Protein AF-X1RQM4-F1 (afdb_monomer_lite)

Foldseek 3Di:
DLLVVVLLPLCSSCVVVVHDSVVSVVVLVVLVVVLVVVVDPVSVVVVVVSVNSNCSCVCVVVVVVQDQPPCLCVLLVLLVVVLQDLVSSCVVVVHDSVVSVVSLVRLLVSLVVNVDPVSVVSVVSSVSSNCGVPVPDPPLDQPPCLVLLLVLLLVVLQPLCSSCVVVVHDSVVSVVSLVSLLVSLVVVVDPVSVVSNVSSVNSNVSPDPPDPPPPPDLDPPQADADPLQQGPCLVLLLVLLQVVLQPLCSSCVVNVHDSVVSVVNLVRLVVSCVPRVDPVSVVSVVSSVNSNPRPPVPDDDDDD

Structure (mmCIF, N/CA/C/O backbone):
data_AF-X1RQM4-F1
#
_entry.id   AF-X1RQM4-F1
#
loop_
_atom_site.group_PDB
_atom_site.id
_atom_site.type_symbol
_atom_site.label_atom_id
_atom_site.label_alt_id
_atom_site.label_comp_id
_atom_site.label_asym_id
_atom_site.label_entity_id
_atom_site.label_seq_id
_atom_site.pdbx_PDB_ins_code
_atom_site.Cartn_x
_atom_site.Cartn_y
_atom_site.Cartn_z
_atom_site.occupancy
_atom_site.B_iso_or_equiv
_atom_site.auth_seq_id
_atom_site.auth_comp_id
_atom_site.auth_asym_id
_atom_site.auth_atom_id
_atom_site.pdbx_PDB_model_num
ATOM 1 N N . GLU A 1 1 ? -29.774 2.071 42.144 1.00 85.69 1 GLU A N 1
ATOM 2 C CA . GLU A 1 1 ? -29.284 1.272 43.283 1.00 85.69 1 GLU A CA 1
ATOM 3 C C . GLU A 1 1 ? -29.098 -0.200 42.959 1.00 85.69 1 GLU A C 1
ATOM 5 O O . GLU A 1 1 ? -27.969 -0.554 42.675 1.00 85.69 1 GLU A O 1
ATOM 10 N N . ALA A 1 2 ? -30.124 -1.061 42.900 1.00 85.94 2 ALA A N 1
ATOM 11 C CA . ALA A 1 2 ? -29.899 -2.489 42.588 1.00 85.94 2 ALA A CA 1
ATOM 12 C C . ALA A 1 2 ? -29.180 -2.717 41.242 1.00 85.94 2 ALA A C 1
ATOM 14 O O . ALA A 1 2 ? -28.230 -3.485 41.163 1.00 85.94 2 ALA A O 1
ATOM 15 N N . LEU A 1 3 ? -29.557 -1.965 40.199 1.00 85.81 3 LEU A N 1
ATOM 16 C CA . LEU A 1 3 ? -28.844 -1.952 38.913 1.00 85.81 3 LEU A CA 1
ATOM 17 C C . LEU A 1 3 ? -27.420 -1.379 38.996 1.00 85.81 3 LEU A C 1
ATOM 19 O O . LEU A 1 3 ? -26.619 -1.672 38.124 1.00 85.81 3 LEU A O 1
ATOM 23 N N . GLU A 1 4 ? -27.111 -0.545 39.988 1.00 83.25 4 GLU A N 1
ATOM 24 C CA . GLU A 1 4 ? -25.758 -0.003 40.191 1.00 83.25 4 GLU A CA 1
ATOM 25 C C . GLU A 1 4 ? -24.888 -1.023 40.929 1.00 83.25 4 GLU A C 1
ATOM 27 O O . GLU A 1 4 ? -23.791 -1.309 40.467 1.00 83.25 4 GLU A O 1
ATOM 32 N N . LYS A 1 5 ? -25.420 -1.647 41.993 1.00 83.69 5 LYS A N 1
ATOM 33 C CA . LYS A 1 5 ? -24.776 -2.754 42.722 1.00 83.69 5 LYS A CA 1
ATOM 34 C C . LYS A 1 5 ? -24.510 -3.967 41.825 1.00 83.69 5 LYS A C 1
ATOM 36 O O . LYS A 1 5 ? -23.521 -4.657 42.007 1.00 83.69 5 LYS A O 1
ATOM 41 N N . ALA A 1 6 ? -25.380 -4.204 40.846 1.00 80.88 6 ALA A N 1
ATOM 42 C CA . ALA A 1 6 ? -25.237 -5.273 39.863 1.00 80.88 6 ALA A CA 1
ATOM 43 C C . ALA A 1 6 ? -24.482 -4.855 38.584 1.00 80.88 6 ALA A C 1
ATOM 45 O O . ALA A 1 6 ? -24.566 -5.566 37.583 1.00 80.88 6 ALA A O 1
ATOM 46 N N . GLU A 1 7 ? -23.841 -3.681 38.552 1.00 79.00 7 GLU A N 1
ATOM 47 C CA . GLU A 1 7 ? -23.087 -3.173 37.388 1.00 79.00 7 GLU A CA 1
ATOM 48 C C . GLU A 1 7 ? -23.881 -3.178 36.058 1.00 79.00 7 GLU A C 1
ATOM 50 O O . GLU A 1 7 ? -23.363 -3.382 34.957 1.00 79.00 7 GLU A O 1
ATOM 55 N N . GLY A 1 8 ? -25.195 -2.971 36.133 1.00 75.25 8 GLY A N 1
ATOM 56 C CA . GLY A 1 8 ? -26.101 -2.995 34.986 1.00 75.25 8 GLY A CA 1
ATOM 57 C C . GLY A 1 8 ? -26.527 -4.392 34.524 1.00 75.25 8 GLY A C 1
ATOM 58 O O . GLY A 1 8 ? -27.232 -4.504 33.513 1.00 75.25 8 GLY A O 1
ATOM 59 N N . ASN A 1 9 ? -26.153 -5.460 35.236 1.00 81.69 9 ASN A N 1
ATOM 60 C CA . ASN A 1 9 ? -26.691 -6.798 35.018 1.00 81.69 9 ASN A CA 1
ATOM 61 C C . ASN A 1 9 ? -28.121 -6.887 35.566 1.00 81.69 9 ASN A C 1
ATOM 63 O O . ASN A 1 9 ? -28.349 -6.905 36.770 1.00 81.69 9 ASN A O 1
ATOM 67 N N . GLN A 1 10 ? -29.100 -6.972 34.664 1.00 83.00 10 GLN A N 1
ATOM 68 C CA . GLN A 1 10 ? -30.508 -7.089 35.043 1.00 83.00 10 GLN A CA 1
ATOM 69 C C . GLN A 1 10 ? -30.834 -8.404 35.762 1.00 83.00 10 GLN A C 1
ATOM 71 O O . GLN A 1 10 ? -31.754 -8.406 36.566 1.00 83.00 10 GLN A O 1
ATOM 76 N N . ALA A 1 11 ? -30.110 -9.496 35.497 1.00 81.12 11 ALA A N 1
ATOM 77 C CA . ALA A 1 11 ? -30.338 -10.762 36.193 1.00 81.12 11 ALA A CA 1
ATOM 78 C C . ALA A 1 11 ? -29.878 -10.658 37.655 1.00 81.12 11 ALA A C 1
ATOM 80 O O . ALA A 1 11 ? -30.691 -10.816 38.556 1.00 81.12 11 ALA A O 1
ATOM 81 N N . ALA A 1 12 ? -28.637 -10.220 37.885 1.00 82.69 12 ALA A N 1
ATOM 82 C CA . ALA A 1 12 ? -28.120 -9.998 39.237 1.00 82.69 12 ALA A CA 1
ATOM 83 C C . ALA A 1 12 ? -28.880 -8.883 39.984 1.00 82.69 12 ALA A C 1
ATOM 85 O O . ALA A 1 12 ? -29.138 -8.986 41.175 1.00 82.69 12 ALA A O 1
ATOM 86 N N . ALA A 1 13 ? -29.322 -7.825 39.295 1.00 86.62 13 ALA A N 1
ATOM 87 C CA . ALA A 1 13 ? -30.175 -6.805 39.911 1.00 86.62 13 ALA A CA 1
ATOM 88 C C . ALA A 1 13 ? -31.552 -7.355 40.315 1.00 86.62 13 ALA A C 1
ATOM 90 O O . ALA A 1 13 ? -32.138 -6.869 41.282 1.00 86.62 13 ALA A O 1
ATOM 91 N N . ALA A 1 14 ? -32.082 -8.325 39.566 1.00 86.38 14 ALA A N 1
ATOM 92 C CA . ALA A 1 14 ? -33.338 -8.992 39.885 1.00 86.38 14 ALA A CA 1
ATOM 93 C C . ALA A 1 14 ? -33.166 -9.936 41.085 1.00 86.38 14 ALA A C 1
ATOM 95 O O . ALA A 1 14 ? -34.019 -9.928 41.967 1.00 86.38 14 ALA A O 1
ATOM 96 N N . GLU A 1 15 ? -32.030 -10.633 41.179 1.00 87.44 15 GLU A N 1
ATOM 97 C CA . GLU A 1 15 ? -31.643 -11.441 42.345 1.00 87.44 15 GLU A CA 1
ATOM 98 C C . GLU A 1 15 ? -31.487 -10.586 43.610 1.00 87.44 15 GLU A C 1
ATOM 100 O O . GLU A 1 15 ? -32.091 -10.900 44.633 1.00 87.44 15 GLU A O 1
ATOM 105 N N . ILE A 1 16 ? -30.784 -9.446 43.530 1.00 90.12 16 ILE A N 1
ATOM 106 C CA . ILE A 1 16 ? -30.654 -8.487 44.648 1.00 90.12 16 ILE A CA 1
ATOM 107 C C . ILE A 1 16 ? -32.029 -8.009 45.131 1.00 90.12 16 ILE A C 1
ATOM 109 O O . ILE A 1 16 ? -32.243 -7.815 46.325 1.00 90.12 16 ILE A O 1
ATOM 113 N N . LEU A 1 17 ? -32.962 -7.797 44.202 1.00 90.62 17 LEU A N 1
ATOM 114 C CA . LEU A 1 17 ? -34.317 -7.343 44.511 1.00 90.62 17 LEU A CA 1
ATOM 115 C C . LEU A 1 17 ? -35.290 -8.486 44.822 1.00 90.62 17 LEU A C 1
ATOM 117 O O . LEU A 1 17 ? -36.448 -8.192 45.111 1.00 90.62 17 LEU A O 1
ATOM 121 N N . LYS A 1 18 ? -34.851 -9.751 44.755 1.00 92.94 18 LYS A N 1
ATOM 122 C CA . LYS A 1 18 ? -35.688 -10.951 44.910 1.00 92.94 18 LYS A CA 1
ATOM 123 C C . LYS A 1 18 ? -36.954 -10.916 44.038 1.00 92.94 18 LYS A C 1
ATOM 125 O O . LYS A 1 18 ? -38.045 -11.259 44.481 1.00 92.94 18 LYS A O 1
ATOM 130 N N . ILE A 1 19 ? -36.818 -10.469 42.790 1.00 92.50 19 ILE A N 1
ATOM 131 C CA . ILE A 1 19 ? -37.903 -10.440 41.796 1.00 92.50 19 ILE A CA 1
ATOM 132 C C . ILE A 1 19 ? -37.486 -11.169 40.522 1.00 92.50 19 ILE A C 1
ATOM 134 O O . ILE A 1 19 ? -36.302 -11.369 40.265 1.00 92.50 19 ILE A O 1
ATOM 138 N N . SER A 1 20 ? -38.449 -11.510 39.664 1.00 91.44 20 SER A N 1
ATOM 139 C CA . SER A 1 20 ? -38.119 -12.058 38.349 1.00 91.44 20 SER A CA 1
ATOM 140 C C . SER A 1 20 ? -37.466 -10.997 37.440 1.00 91.44 20 SER A C 1
ATOM 142 O O . SER A 1 20 ? -37.806 -9.806 37.512 1.00 91.44 20 SER A O 1
ATOM 144 N N . PRO A 1 21 ? -36.576 -11.392 36.507 1.00 82.06 21 PRO A N 1
ATOM 145 C CA . PRO A 1 21 ? -36.014 -10.478 35.508 1.00 82.06 21 PRO A CA 1
ATOM 146 C C . PRO A 1 21 ? -37.086 -9.759 34.673 1.00 82.06 21 PRO A C 1
ATOM 148 O O . PRO A 1 21 ? -36.908 -8.606 34.269 1.00 82.06 21 PRO A O 1
ATOM 151 N N . THR A 1 22 ? -38.224 -10.415 34.441 1.00 85.88 22 THR A N 1
ATOM 152 C CA . THR A 1 22 ? -39.381 -9.845 33.737 1.00 85.88 22 THR A CA 1
ATOM 153 C C . THR A 1 22 ? -40.051 -8.746 34.565 1.00 85.88 22 THR A C 1
ATOM 155 O O . THR A 1 22 ? -40.304 -7.658 34.042 1.00 85.88 22 THR A O 1
ATOM 158 N N . ALA A 1 23 ? -40.247 -8.967 35.869 1.00 88.56 23 ALA A N 1
ATOM 159 C CA . ALA A 1 23 ? -40.771 -7.952 36.784 1.00 88.56 23 ALA A CA 1
ATOM 160 C C . ALA A 1 23 ? -39.832 -6.737 36.888 1.00 88.56 23 ALA A C 1
ATOM 162 O O . ALA A 1 23 ? -40.291 -5.591 36.877 1.00 88.56 23 ALA A O 1
ATOM 163 N N . LEU A 1 24 ? -38.511 -6.959 36.894 1.00 89.88 24 LEU A N 1
ATOM 164 C CA . LEU A 1 24 ? -37.525 -5.876 36.866 1.00 89.88 24 LEU A CA 1
ATOM 165 C C . LEU A 1 24 ? -37.647 -5.023 35.592 1.00 89.88 24 LEU A C 1
ATOM 167 O O . LEU A 1 24 ? -37.642 -3.792 35.670 1.00 89.88 24 LEU A O 1
ATOM 171 N N . ARG A 1 25 ? -37.795 -5.649 34.415 1.00 87.81 25 ARG A N 1
ATOM 172 C CA . ARG A 1 25 ? -38.018 -4.927 33.146 1.00 87.81 25 ARG A CA 1
ATOM 173 C C . ARG A 1 25 ? -39.301 -4.099 33.181 1.00 87.81 25 ARG A C 1
ATOM 175 O O . ARG A 1 25 ? -39.283 -2.949 32.736 1.00 87.81 25 ARG A O 1
ATOM 182 N N . GLY A 1 26 ? -40.376 -4.654 33.744 1.00 91.19 26 GLY A N 1
ATOM 183 C CA . GLY A 1 26 ? -41.628 -3.937 33.984 1.00 91.19 26 GLY A CA 1
ATOM 184 C C . GLY A 1 26 ? -41.407 -2.686 34.836 1.00 91.19 26 GLY A C 1
ATOM 185 O O . GLY A 1 26 ? -41.728 -1.582 34.401 1.00 91.19 26 GLY A O 1
ATOM 186 N N . ARG A 1 27 ? -40.739 -2.829 35.988 1.00 90.62 27 ARG A N 1
ATOM 187 C CA . ARG A 1 27 ? -40.407 -1.708 36.885 1.00 90.62 27 ARG A CA 1
ATOM 188 C C . ARG A 1 27 ? -39.571 -0.625 36.198 1.00 90.62 27 ARG A C 1
ATOM 190 O O . ARG A 1 27 ? -39.882 0.554 36.332 1.00 90.62 27 ARG A O 1
ATOM 197 N N . ILE A 1 28 ? -38.566 -0.997 35.404 1.00 89.88 28 ILE A N 1
ATOM 198 C CA . ILE A 1 28 ? -37.757 -0.040 34.624 1.00 89.88 28 ILE A CA 1
ATOM 199 C C . ILE A 1 28 ? -38.633 0.757 33.645 1.00 89.88 28 ILE A C 1
ATOM 201 O O . ILE A 1 28 ? -38.475 1.975 33.521 1.00 89.88 28 ILE A O 1
ATOM 205 N N . LYS A 1 29 ? -39.557 0.086 32.945 1.00 90.56 29 LYS A N 1
ATOM 206 C CA . LYS A 1 29 ? -40.486 0.734 32.007 1.00 90.56 29 LYS A CA 1
ATOM 207 C C . LYS A 1 29 ? -41.412 1.708 32.739 1.00 90.56 29 LYS A C 1
ATOM 209 O O . LYS A 1 29 ? -41.591 2.832 32.273 1.00 90.56 29 LYS A O 1
ATOM 214 N N . THR A 1 30 ? -41.928 1.309 33.898 1.00 91.25 30 THR A N 1
ATOM 215 C CA . THR A 1 30 ? -42.780 2.143 34.752 1.00 91.25 30 THR A CA 1
ATOM 216 C C . THR A 1 30 ? -42.036 3.383 35.240 1.00 91.25 30 THR A C 1
ATOM 218 O O . THR A 1 30 ? -42.521 4.491 35.034 1.00 91.25 30 THR A O 1
ATOM 221 N N . ILE A 1 31 ? -40.817 3.231 35.766 1.00 87.88 31 ILE A N 1
ATOM 222 C CA . ILE A 1 31 ? -39.976 4.357 36.207 1.00 87.88 31 ILE A CA 1
ATOM 223 C C . ILE A 1 31 ? -39.739 5.344 35.060 1.00 87.88 31 ILE A C 1
ATOM 225 O O . ILE A 1 31 ? -39.885 6.549 35.249 1.00 87.88 31 ILE A O 1
ATOM 229 N N . ARG A 1 32 ? -39.432 4.854 33.851 1.00 88.06 32 ARG A N 1
ATOM 230 C CA . ARG A 1 32 ? -39.267 5.722 32.673 1.00 88.06 32 ARG A CA 1
ATOM 231 C C . ARG A 1 32 ? -40.548 6.468 32.317 1.00 88.06 32 ARG A C 1
ATOM 233 O O . ARG A 1 32 ? -40.495 7.667 32.061 1.00 88.06 32 ARG A O 1
ATOM 240 N N . LYS A 1 33 ? -41.689 5.773 32.315 1.00 89.12 33 LYS A N 1
ATOM 241 C CA . LYS A 1 33 ? -42.995 6.367 32.004 1.00 89.12 33 LYS A CA 1
ATOM 242 C C . LYS A 1 33 ? -43.356 7.465 33.011 1.00 89.12 33 LYS A C 1
ATOM 244 O O . LYS A 1 33 ? -43.744 8.550 32.594 1.00 89.12 33 LYS A O 1
ATOM 249 N N . PHE A 1 34 ? -43.172 7.215 34.308 1.00 87.50 34 PHE A N 1
ATOM 250 C CA . PHE A 1 34 ? -43.434 8.204 35.359 1.00 87.50 34 PHE A CA 1
ATOM 251 C C . PHE A 1 34 ? -42.472 9.389 35.302 1.00 87.50 34 PHE A C 1
ATOM 253 O O . PHE A 1 34 ? -42.910 10.535 35.370 1.00 87.50 34 PHE A O 1
ATOM 260 N N . ALA A 1 35 ? -41.175 9.141 35.122 1.00 82.81 35 ALA A N 1
ATOM 261 C CA . ALA A 1 35 ? -40.194 10.217 35.090 1.00 82.81 35 ALA A CA 1
ATOM 262 C C . ALA A 1 35 ? -40.367 11.146 33.874 1.00 82.81 35 ALA A C 1
ATOM 264 O O . ALA A 1 35 ? -40.225 12.361 34.024 1.00 82.81 35 ALA A O 1
ATOM 265 N N . ASN A 1 36 ? -40.743 10.588 32.716 1.00 82.94 36 ASN A N 1
ATOM 266 C CA . ASN A 1 36 ? -41.100 11.357 31.521 1.00 82.94 36 ASN A CA 1
ATOM 267 C C . ASN A 1 36 ? -42.415 12.133 31.697 1.00 82.94 36 ASN A C 1
ATOM 269 O O . ASN A 1 36 ? -42.528 13.238 31.185 1.00 82.94 36 ASN A O 1
ATOM 273 N N . LYS A 1 37 ? -43.401 11.578 32.419 1.00 86.06 37 LYS A N 1
ATOM 274 C CA . LYS A 1 37 ? -44.694 12.241 32.663 1.00 86.06 37 LYS A CA 1
ATOM 275 C C . LYS A 1 37 ? -44.570 13.442 33.610 1.00 86.06 37 LYS A C 1
ATOM 277 O O . LYS A 1 37 ? -45.270 14.425 33.426 1.00 86.06 37 LYS A O 1
ATOM 282 N N . ILE A 1 38 ? -43.701 13.354 34.619 1.00 86.25 38 ILE A N 1
ATOM 283 C CA . ILE A 1 38 ? -43.508 14.414 35.624 1.00 86.25 38 ILE A CA 1
ATOM 284 C C . ILE A 1 38 ? -42.589 15.536 35.103 1.00 86.25 38 ILE A C 1
ATOM 286 O O . ILE A 1 38 ? -42.791 16.692 35.451 1.00 86.25 38 ILE A O 1
ATOM 290 N N . SER A 1 39 ? -41.577 15.208 34.286 1.00 77.12 39 SER A N 1
ATOM 291 C CA . SER A 1 39 ? -40.669 16.167 33.623 1.00 77.12 39 SER A CA 1
ATOM 292 C C . SER A 1 39 ? -40.067 17.269 34.528 1.00 77.12 39 SER A C 1
ATOM 294 O O . SER A 1 39 ? -39.881 18.413 34.112 1.00 77.12 39 SER A O 1
ATOM 296 N N . THR A 1 40 ? -39.709 16.939 35.772 1.00 87.69 40 THR A N 1
ATOM 297 C CA . THR A 1 40 ? -39.004 17.848 36.692 1.00 87.69 40 THR A CA 1
ATOM 298 C C . THR A 1 40 ? -37.487 17.639 36.635 1.00 87.69 40 THR A C 1
ATOM 300 O O . THR A 1 40 ? -36.994 16.596 36.199 1.00 87.69 40 THR A O 1
ATOM 303 N N . LYS A 1 41 ? -36.699 18.593 37.159 1.00 75.88 41 LYS A N 1
ATOM 304 C CA . LYS A 1 41 ? -35.234 18.426 37.309 1.00 75.88 41 LYS A CA 1
ATOM 305 C C . LYS A 1 41 ? -34.868 17.135 38.059 1.00 75.88 41 LYS A C 1
ATOM 307 O O . LYS A 1 41 ? -33.943 16.430 37.657 1.00 75.88 41 LYS A O 1
ATOM 312 N N . LYS A 1 42 ? -35.626 16.789 39.108 1.00 81.62 42 LYS A N 1
ATOM 313 C CA . LYS A 1 42 ? -35.431 15.554 39.885 1.00 81.62 42 LYS A CA 1
ATOM 314 C C . LYS A 1 42 ? -35.751 14.302 39.057 1.00 81.62 42 LYS A C 1
ATOM 316 O O . LYS A 1 42 ? -34.967 13.356 39.079 1.00 81.62 42 LYS A O 1
ATOM 321 N N . SER A 1 43 ? -36.840 14.291 38.280 1.00 80.25 43 SER A N 1
ATOM 322 C CA . SER A 1 43 ? -37.183 13.128 37.444 1.00 80.25 43 SER A CA 1
ATOM 323 C C . SER A 1 43 ? -36.187 12.916 36.295 1.00 80.25 43 SER A C 1
ATOM 325 O O . SER A 1 43 ? -35.814 11.778 36.001 1.00 80.25 43 SER A O 1
ATOM 327 N N . ASN A 1 44 ? -35.655 13.998 35.723 1.00 74.81 44 ASN A N 1
ATOM 328 C CA . ASN A 1 44 ? -34.579 13.935 34.732 1.00 74.81 44 ASN A CA 1
ATOM 329 C C . ASN A 1 44 ? -33.278 13.362 35.318 1.00 74.81 44 ASN A C 1
ATOM 331 O O . ASN A 1 44 ? -32.636 12.524 34.680 1.00 74.81 44 ASN A O 1
ATOM 335 N N . ALA A 1 45 ? -32.917 13.722 36.554 1.00 79.81 45 ALA A N 1
ATOM 336 C CA . ALA A 1 45 ? -31.765 13.136 37.242 1.00 79.81 45 ALA A CA 1
ATOM 337 C C . ALA A 1 45 ? -31.921 11.615 37.441 1.00 79.81 45 ALA A C 1
ATOM 339 O O . ALA A 1 45 ? -30.977 10.853 37.206 1.00 79.81 45 ALA A O 1
ATOM 340 N N . VAL A 1 46 ? -33.130 11.153 37.785 1.00 83.94 46 VAL A N 1
ATOM 341 C CA . VAL A 1 46 ? -33.448 9.719 37.904 1.00 83.94 46 VAL A CA 1
ATOM 342 C C . VAL A 1 46 ? -33.289 8.999 36.562 1.00 83.94 46 VAL A C 1
ATOM 344 O O . VAL A 1 46 ? -32.685 7.927 36.516 1.00 83.94 46 VAL A O 1
ATOM 347 N N . LEU A 1 47 ? -33.754 9.585 35.453 1.00 82.62 47 LEU A N 1
ATOM 348 C CA . LEU A 1 47 ? -33.586 9.011 34.110 1.00 82.62 47 LEU A CA 1
ATOM 349 C C . LEU A 1 47 ? -32.117 8.915 33.691 1.00 82.62 47 LEU A C 1
ATOM 351 O O . LEU A 1 47 ? -31.704 7.893 33.138 1.00 82.62 47 LEU A O 1
ATOM 355 N N . ILE A 1 48 ? -31.319 9.948 33.965 1.00 77.94 48 ILE A N 1
ATOM 356 C CA . ILE A 1 48 ? -29.880 9.959 33.673 1.00 77.94 48 ILE A CA 1
ATOM 357 C C . ILE A 1 48 ? -29.176 8.853 34.465 1.00 77.94 48 ILE A C 1
ATOM 359 O O . ILE A 1 48 ? -28.443 8.050 33.880 1.00 77.94 48 ILE A O 1
ATOM 363 N N . ARG A 1 49 ? -29.451 8.755 35.772 1.00 82.44 49 ARG A N 1
ATOM 364 C CA . ARG A 1 49 ? -28.876 7.736 36.661 1.00 82.44 49 ARG A CA 1
ATOM 365 C C . ARG A 1 49 ? -29.289 6.320 36.246 1.00 82.44 49 ARG A C 1
ATOM 367 O O . ARG A 1 49 ? -28.435 5.445 36.113 1.00 82.44 49 ARG A O 1
ATOM 374 N N . LEU A 1 50 ? -30.565 6.113 35.914 1.00 83.69 50 LEU A N 1
ATOM 375 C CA . LEU A 1 50 ? -31.094 4.844 35.403 1.00 83.69 50 LEU A CA 1
ATOM 376 C C . LEU A 1 50 ? -30.438 4.443 34.073 1.00 83.69 50 LEU A C 1
ATOM 378 O O . LEU A 1 50 ? -30.035 3.295 33.895 1.00 83.69 50 LEU A O 1
ATOM 382 N N . ASN A 1 51 ? -30.298 5.380 33.134 1.00 82.38 51 ASN A N 1
ATOM 383 C CA . ASN A 1 51 ? -29.660 5.119 31.846 1.00 82.38 51 ASN A CA 1
ATOM 384 C C . ASN A 1 51 ? -28.157 4.853 31.986 1.00 82.38 51 ASN A C 1
ATOM 386 O O . ASN A 1 51 ? -27.623 4.041 31.232 1.00 82.38 51 ASN A O 1
ATOM 390 N N . LYS A 1 52 ? -27.477 5.491 32.946 1.00 80.38 52 LYS A N 1
ATOM 391 C CA . LYS A 1 52 ? -26.074 5.211 33.281 1.00 80.38 52 LYS A CA 1
ATOM 392 C C . LYS A 1 52 ? -25.918 3.802 33.863 1.00 80.38 52 LYS A C 1
ATOM 394 O O . LYS A 1 52 ? -25.104 3.040 33.352 1.00 80.38 52 LYS A O 1
ATOM 399 N N . ALA A 1 53 ? -26.763 3.420 34.821 1.00 80.69 53 ALA A N 1
ATOM 400 C CA . ALA A 1 53 ? -26.765 2.077 35.405 1.00 80.69 53 ALA A CA 1
ATOM 401 C C . ALA A 1 53 ? -27.058 0.990 34.352 1.00 80.69 53 ALA A C 1
ATOM 403 O O . ALA A 1 53 ? -26.350 -0.006 34.259 1.00 80.69 53 ALA A O 1
ATOM 404 N N . LEU A 1 54 ? -28.036 1.212 33.465 1.00 77.69 54 LEU A N 1
ATOM 405 C CA . LEU A 1 54 ? -28.355 0.284 32.369 1.00 77.69 54 LEU A CA 1
ATOM 406 C C . LEU A 1 54 ? -27.274 0.230 31.276 1.00 77.69 54 LEU A C 1
ATOM 408 O O . LEU A 1 54 ? -27.170 -0.764 30.553 1.00 77.69 54 LEU A O 1
ATOM 412 N N . LYS A 1 55 ? -26.459 1.284 31.135 1.00 67.81 55 LYS A N 1
ATOM 413 C CA . LYS A 1 55 ? -25.303 1.300 30.230 1.00 67.81 55 LYS A CA 1
ATOM 414 C C . LYS A 1 55 ? -24.138 0.453 30.743 1.00 67.81 55 LYS A C 1
ATOM 416 O O . LYS A 1 55 ? -23.307 0.120 29.905 1.00 67.81 55 LYS A O 1
ATOM 421 N N . GLY A 1 56 ? -24.105 0.035 32.014 1.00 58.00 56 GLY A N 1
ATOM 422 C CA . GLY A 1 56 ? -23.030 -0.790 32.591 1.00 58.00 56 GLY A CA 1
ATOM 423 C C . GLY A 1 56 ? -22.669 -2.018 31.744 1.00 58.00 56 GLY A C 1
ATOM 424 O O . GLY A 1 56 ? -21.499 -2.271 31.499 1.00 58.00 56 GLY A O 1
ATOM 425 N N . ARG A 1 57 ? -23.650 -2.685 31.111 1.00 52.44 57 ARG A N 1
ATOM 426 C CA . ARG A 1 57 ? -23.390 -3.808 30.182 1.00 52.44 57 ARG A CA 1
ATOM 427 C C . ARG A 1 57 ? -22.986 -3.386 28.761 1.00 52.44 57 ARG A C 1
ATOM 429 O O . ARG A 1 57 ? -22.267 -4.120 28.088 1.00 52.44 57 ARG A O 1
ATOM 436 N N . ARG A 1 58 ? -23.435 -2.221 28.273 1.00 49.78 58 ARG A N 1
ATOM 437 C CA . ARG A 1 58 ? -22.961 -1.650 26.992 1.00 49.78 58 ARG A CA 1
ATOM 438 C C . ARG A 1 58 ? -21.552 -1.082 27.120 1.00 49.78 58 ARG A C 1
ATOM 440 O O . ARG A 1 58 ? -20.872 -1.054 26.106 1.00 49.78 58 ARG A O 1
ATOM 447 N N . ALA A 1 59 ? -21.150 -0.660 28.316 1.00 44.00 59 ALA A N 1
ATOM 448 C CA . ALA A 1 59 ? -19.782 -0.332 28.679 1.00 44.00 59 ALA A CA 1
ATOM 449 C C . ALA A 1 59 ? -18.992 -1.625 28.875 1.00 44.00 59 ALA A C 1
ATOM 451 O O . ALA A 1 59 ? -18.179 -1.881 28.022 1.00 44.00 59 ALA A O 1
ATOM 452 N N . GLY A 1 60 ? -19.349 -2.539 29.781 1.00 39.28 60 GLY A N 1
ATOM 453 C CA . GLY A 1 60 ? -18.591 -3.768 30.077 1.00 39.28 60 GLY A CA 1
ATOM 454 C C . GLY A 1 60 ? -18.443 -4.782 28.928 1.00 39.28 60 GLY A C 1
ATOM 455 O O . GLY A 1 60 ? -17.380 -5.374 28.744 1.00 39.28 60 GLY A O 1
ATOM 456 N N . LYS A 1 61 ? -19.475 -4.982 28.089 1.00 41.31 61 LYS A N 1
ATOM 457 C CA . LYS A 1 61 ? -19.357 -5.834 26.887 1.00 41.31 61 LYS A CA 1
ATOM 458 C C . LYS A 1 61 ? -18.611 -5.109 25.767 1.00 41.31 61 LYS A C 1
ATOM 460 O O . LYS A 1 61 ? -17.931 -5.773 24.996 1.00 41.31 61 LYS A O 1
ATOM 465 N N . ARG A 1 62 ? -18.699 -3.769 25.695 1.00 42.41 62 ARG A N 1
ATOM 466 C CA . ARG A 1 62 ? -17.804 -2.986 24.835 1.00 42.41 62 ARG A CA 1
ATOM 467 C C . ARG A 1 62 ? -16.389 -2.993 25.387 1.00 42.41 62 ARG A C 1
ATOM 469 O O . ARG A 1 62 ? -15.540 -3.257 24.582 1.00 42.41 62 ARG A O 1
ATOM 476 N N . GLU A 1 63 ? -16.141 -2.816 26.679 1.00 41.59 63 GLU A N 1
ATOM 477 C CA . GLU A 1 63 ? -14.854 -2.775 27.390 1.00 41.59 63 GLU A CA 1
ATOM 478 C C . GLU A 1 63 ? -14.105 -4.090 27.230 1.00 41.59 63 GLU A C 1
ATOM 480 O O . GLU A 1 63 ? -12.952 -4.068 26.825 1.00 41.59 63 GLU A O 1
ATOM 485 N N . ARG A 1 64 ? -14.772 -5.246 27.366 1.00 42.19 64 ARG A N 1
ATOM 486 C CA . ARG A 1 64 ? -14.162 -6.544 27.012 1.00 42.19 64 ARG A CA 1
ATOM 487 C C . ARG A 1 64 ? -13.914 -6.711 25.500 1.00 42.19 64 ARG A C 1
ATOM 489 O O . ARG A 1 64 ? -13.000 -7.428 25.112 1.00 42.19 64 ARG A O 1
ATOM 496 N N . LEU A 1 65 ? -14.688 -6.033 24.643 1.00 48.78 65 LEU A N 1
ATOM 497 C CA . LEU A 1 65 ? -14.455 -5.887 23.187 1.00 48.78 65 LEU A CA 1
ATOM 498 C C . LEU A 1 65 ? -13.559 -4.679 22.829 1.00 48.78 65 LEU A C 1
ATOM 500 O O . LEU A 1 65 ? -13.352 -4.392 21.651 1.00 48.78 65 LEU A O 1
ATOM 504 N N . LEU A 1 66 ? -13.057 -3.958 23.827 1.00 55.88 66 LEU A N 1
ATOM 505 C CA . LEU A 1 66 ? -12.312 -2.701 23.757 1.00 55.88 66 LEU A CA 1
ATOM 506 C C . LEU A 1 66 ? -11.041 -2.853 24.608 1.00 55.88 66 LEU A C 1
ATOM 508 O O . LEU A 1 66 ? -10.515 -1.898 25.163 1.00 55.88 66 LEU A O 1
ATOM 512 N N . MET A 1 67 ? -10.524 -4.071 24.708 1.00 64.06 67 MET A N 1
ATOM 513 C CA . MET A 1 67 ? -9.144 -4.289 25.106 1.00 64.06 67 MET A CA 1
ATOM 514 C C . MET A 1 67 ? -8.345 -4.647 23.864 1.00 64.06 67 MET A C 1
ATOM 516 O O . MET A 1 67 ? -8.853 -5.275 22.928 1.00 64.06 67 MET A O 1
ATOM 520 N N . LEU A 1 68 ? -7.093 -4.202 23.834 1.00 73.12 68 LEU A N 1
ATOM 521 C CA . LEU A 1 68 ? -6.159 -4.657 22.819 1.00 73.12 68 LEU A CA 1
ATOM 522 C C . LEU A 1 68 ? -6.017 -6.188 22.925 1.00 73.12 68 LEU A C 1
ATOM 524 O O . LEU A 1 68 ? -6.101 -6.734 24.028 1.00 73.12 68 LEU A O 1
ATOM 528 N N . PRO A 1 69 ? -5.848 -6.908 21.803 1.00 79.88 69 PRO A N 1
ATOM 529 C CA . PRO A 1 69 ? -5.643 -8.353 21.842 1.00 79.88 69 PRO A CA 1
ATOM 530 C C . PRO A 1 69 ? -4.491 -8.745 22.780 1.00 79.88 69 PRO A C 1
ATOM 532 O O . PRO A 1 69 ? -3.478 -8.052 22.820 1.00 79.88 69 PRO A O 1
ATOM 535 N N . LYS A 1 70 ? -4.592 -9.882 23.481 1.00 80.44 70 LYS A N 1
ATOM 536 C CA . LYS A 1 70 ? -3.538 -10.349 24.409 1.00 80.44 70 LYS A CA 1
ATOM 537 C C . LYS A 1 70 ? -2.154 -10.467 23.751 1.00 80.44 70 LYS A C 1
ATOM 539 O O . LYS A 1 70 ? -1.147 -10.230 24.396 1.00 80.44 70 LYS A O 1
ATOM 544 N N . PHE A 1 71 ? -2.115 -10.753 22.449 1.00 83.62 71 PHE A N 1
ATOM 545 C CA . PHE A 1 71 ? -0.886 -10.867 21.660 1.00 83.62 71 PHE A CA 1
ATOM 546 C C . PHE A 1 71 ? -0.302 -9.519 21.193 1.00 83.62 71 PHE A C 1
ATOM 548 O O . PHE A 1 71 ? 0.620 -9.513 20.381 1.00 83.62 71 PHE A O 1
ATOM 555 N N . THR A 1 72 ? -0.852 -8.373 21.612 1.00 84.75 72 THR A N 1
ATOM 556 C CA . THR A 1 72 ? -0.459 -7.057 21.072 1.00 84.75 72 THR A CA 1
ATOM 557 C C . THR A 1 72 ? 0.996 -6.719 21.367 1.00 84.75 72 THR A C 1
ATOM 559 O O . THR A 1 72 ? 1.731 -6.411 20.433 1.00 84.75 72 THR A O 1
ATOM 562 N N . GLU A 1 73 ? 1.414 -6.816 22.629 1.00 85.94 73 GLU A N 1
ATOM 563 C CA . GLU A 1 73 ? 2.797 -6.532 23.026 1.00 85.94 73 GLU A CA 1
ATOM 564 C C . GLU A 1 73 ? 3.762 -7.555 22.432 1.00 85.94 73 GLU A C 1
ATOM 566 O O . GLU A 1 73 ? 4.721 -7.164 21.786 1.00 85.94 73 GLU A O 1
ATOM 571 N N . GLU A 1 74 ? 3.438 -8.847 22.514 1.00 88.19 74 GLU A N 1
ATOM 572 C CA . GLU A 1 74 ? 4.241 -9.928 21.927 1.00 88.19 74 GLU A CA 1
ATOM 573 C C . GLU A 1 74 ? 4.488 -9.710 20.420 1.00 88.19 74 GLU A C 1
ATOM 575 O O . GLU A 1 74 ? 5.608 -9.823 19.927 1.00 88.19 74 GLU A O 1
ATOM 580 N N . THR A 1 75 ? 3.446 -9.318 19.679 1.00 87.00 75 THR A N 1
ATOM 581 C CA . THR A 1 75 ? 3.542 -9.078 18.231 1.00 87.00 75 THR A CA 1
ATOM 582 C C . THR A 1 75 ? 4.334 -7.810 17.911 1.00 87.00 75 THR A C 1
ATOM 584 O O . THR A 1 75 ? 5.093 -7.791 16.944 1.00 87.00 75 THR A O 1
ATOM 587 N N . ILE A 1 76 ? 4.156 -6.735 18.686 1.00 86.75 76 ILE A N 1
ATOM 588 C CA . ILE A 1 76 ? 4.893 -5.480 18.484 1.00 86.75 76 ILE A CA 1
ATOM 589 C C . ILE A 1 76 ? 6.361 -5.662 18.854 1.00 86.75 76 ILE A C 1
ATOM 591 O O . ILE A 1 76 ? 7.217 -5.256 18.077 1.00 86.75 76 ILE A O 1
ATOM 595 N N . GLN A 1 77 ? 6.649 -6.314 19.976 1.00 87.06 77 GLN A N 1
ATOM 596 C CA . GLN A 1 77 ? 8.001 -6.585 20.439 1.00 87.06 77 GLN A CA 1
ATOM 597 C C . GLN A 1 77 ? 8.760 -7.465 19.443 1.00 87.06 77 GLN A C 1
ATOM 599 O O . GLN A 1 77 ? 9.855 -7.098 19.029 1.00 87.06 77 GLN A O 1
ATOM 604 N N . ALA A 1 78 ? 8.146 -8.541 18.943 1.00 83.25 78 ALA A N 1
ATOM 605 C CA . ALA A 1 78 ? 8.764 -9.358 17.903 1.00 83.25 78 ALA A CA 1
ATOM 606 C C . ALA A 1 78 ? 9.048 -8.564 16.617 1.00 83.25 78 ALA A C 1
ATOM 608 O O . ALA A 1 78 ? 10.074 -8.781 15.978 1.00 83.25 78 ALA A O 1
ATOM 609 N N . LEU A 1 79 ? 8.177 -7.623 16.230 1.00 83.38 79 LEU A N 1
ATOM 610 C CA . LEU A 1 79 ? 8.414 -6.736 15.084 1.00 83.38 79 LEU A CA 1
ATOM 611 C C . LEU A 1 79 ? 9.494 -5.679 15.362 1.00 83.38 79 LEU A C 1
ATOM 613 O O . LEU A 1 79 ? 10.205 -5.292 14.442 1.00 83.38 79 LEU A O 1
ATOM 617 N N . GLU A 1 80 ? 9.625 -5.194 16.595 1.00 84.38 80 GLU A N 1
ATOM 618 C CA . GLU A 1 80 ? 10.667 -4.239 16.991 1.00 84.38 80 GLU A CA 1
ATOM 619 C C . GLU A 1 80 ? 12.048 -4.896 17.033 1.00 84.38 80 GLU A C 1
ATOM 621 O O . GLU A 1 80 ? 12.995 -4.362 16.458 1.00 84.38 80 GLU A O 1
ATOM 626 N N . GLU A 1 81 ? 12.142 -6.078 17.641 1.00 80.75 81 GLU A N 1
ATOM 627 C CA . GLU A 1 81 ? 13.375 -6.865 17.761 1.00 80.75 81 GLU A CA 1
ATOM 628 C C . GLU A 1 81 ? 13.882 -7.361 16.403 1.00 80.75 81 GLU A C 1
ATOM 630 O O . GLU A 1 81 ? 15.079 -7.537 16.206 1.00 80.75 81 GLU A O 1
ATOM 635 N N . THR A 1 82 ? 12.979 -7.542 15.440 1.00 74.31 82 THR A N 1
ATOM 636 C CA . THR A 1 82 ? 13.315 -7.942 14.064 1.00 74.31 82 THR A CA 1
ATOM 637 C C . THR A 1 82 ? 13.399 -6.761 13.099 1.00 74.31 82 THR A C 1
ATOM 639 O O . THR A 1 82 ? 13.382 -6.941 11.879 1.00 74.31 82 THR A O 1
ATOM 642 N N . GLU A 1 83 ? 13.455 -5.539 13.636 1.00 76.50 83 GLU A N 1
ATOM 643 C CA . GLU A 1 83 ? 13.546 -4.278 12.894 1.00 76.50 83 GLU A CA 1
ATOM 644 C C . GLU A 1 83 ? 12.488 -4.106 11.782 1.00 76.50 83 GLU A C 1
ATOM 646 O O . GLU A 1 83 ? 12.707 -3.406 10.787 1.00 76.50 83 GLU A O 1
ATOM 651 N N . GLY A 1 84 ? 11.316 -4.723 11.951 1.00 68.69 84 GLY A N 1
ATOM 652 C CA . GLY A 1 84 ? 10.193 -4.699 11.014 1.00 68.69 84 GLY A CA 1
ATOM 653 C C . GLY A 1 84 ? 10.187 -5.815 9.969 1.00 68.69 84 GLY A C 1
ATOM 654 O O . GLY A 1 84 ? 9.327 -5.812 9.082 1.00 68.69 84 GLY A O 1
ATOM 655 N N . SER A 1 85 ? 11.105 -6.783 10.053 1.00 74.00 85 SER A N 1
ATOM 656 C CA . SER A 1 85 ? 11.111 -7.953 9.174 1.00 74.00 85 SER A CA 1
ATOM 657 C C . SER A 1 85 ? 10.011 -8.938 9.565 1.00 74.00 85 SER A C 1
ATOM 659 O O . SER A 1 85 ? 10.120 -9.673 10.543 1.00 74.00 85 SER A O 1
ATOM 661 N N . LYS A 1 86 ? 8.949 -9.005 8.753 1.00 76.06 86 LYS A N 1
ATOM 662 C CA . LYS A 1 86 ? 7.856 -9.963 8.976 1.00 76.06 86 LYS A CA 1
ATOM 663 C C . LYS A 1 86 ? 8.329 -11.416 8.955 1.00 76.06 86 LYS A C 1
ATOM 665 O O . LYS A 1 86 ? 7.800 -12.209 9.714 1.00 76.06 86 LYS A O 1
ATOM 670 N N . VAL A 1 87 ? 9.305 -11.762 8.114 1.00 73.00 87 VAL A N 1
ATOM 671 C CA . VAL A 1 87 ? 9.813 -13.143 7.996 1.00 73.00 87 VAL A CA 1
ATOM 672 C C . VAL A 1 87 ? 10.497 -13.570 9.297 1.00 73.00 87 VAL A C 1
ATOM 674 O O . VAL A 1 87 ? 10.117 -14.575 9.886 1.00 73.00 87 VAL A O 1
ATOM 677 N N . MET A 1 88 ? 11.393 -12.731 9.821 1.00 73.12 88 MET A N 1
ATOM 678 C CA . MET A 1 88 ? 12.071 -12.984 11.099 1.00 73.12 88 MET A CA 1
ATOM 679 C C . MET A 1 88 ? 11.093 -12.938 12.284 1.00 73.12 88 MET A C 1
ATOM 681 O O . MET A 1 88 ? 11.208 -13.709 13.233 1.00 73.12 88 MET A O 1
ATOM 685 N N . ALA A 1 89 ? 10.098 -12.044 12.241 1.00 74.75 89 ALA A N 1
ATOM 686 C CA . ALA A 1 89 ? 9.080 -11.955 13.287 1.00 74.75 89 ALA A CA 1
ATOM 687 C C . ALA A 1 89 ? 8.211 -13.220 13.349 1.00 74.75 89 ALA A C 1
ATOM 689 O O . ALA A 1 89 ? 7.817 -13.638 14.433 1.00 74.75 89 ALA A O 1
ATOM 690 N N . VAL A 1 90 ? 7.920 -13.838 12.201 1.00 77.94 90 VAL A N 1
ATOM 691 C CA . VAL A 1 90 ? 7.170 -15.100 12.097 1.00 77.94 90 VAL A CA 1
ATOM 692 C C . VAL A 1 90 ? 7.953 -16.257 12.718 1.00 77.94 90 VAL A C 1
ATOM 694 O O . VAL A 1 90 ? 7.373 -17.011 13.498 1.00 77.94 90 VAL A O 1
ATOM 697 N N . GLU A 1 91 ? 9.258 -16.350 12.445 1.00 74.81 91 GLU A N 1
ATOM 698 C CA . GLU A 1 91 ? 10.153 -17.348 13.051 1.00 74.81 91 GLU A CA 1
ATOM 699 C C . GLU A 1 91 ? 10.228 -17.190 14.574 1.00 74.81 91 GLU A C 1
ATOM 701 O O . GLU A 1 91 ? 10.069 -18.160 15.316 1.00 74.81 91 GLU A O 1
ATOM 706 N N . ARG A 1 92 ? 10.375 -15.951 15.055 1.00 80.06 92 ARG A N 1
ATOM 707 C CA . ARG A 1 92 ? 10.454 -15.645 16.490 1.00 80.06 92 ARG A CA 1
ATOM 708 C C . ARG A 1 92 ? 9.150 -15.928 17.232 1.00 80.06 92 ARG A C 1
ATOM 710 O O . ARG A 1 92 ? 9.172 -16.448 18.342 1.00 80.06 92 ARG A O 1
ATOM 717 N N . LEU A 1 93 ? 8.017 -15.613 16.609 1.00 84.31 93 LEU A N 1
ATOM 718 C CA . LEU A 1 93 ? 6.688 -15.870 17.164 1.00 84.31 93 LEU A CA 1
ATOM 719 C C . LEU A 1 93 ? 6.219 -17.320 16.963 1.00 84.31 93 LEU A C 1
ATOM 721 O O . LEU A 1 93 ? 5.151 -17.667 17.462 1.00 84.31 93 LEU A O 1
ATOM 725 N N . LYS A 1 94 ? 6.974 -18.154 16.229 1.00 87.00 94 LYS A N 1
ATOM 726 C CA . LYS A 1 94 ? 6.595 -19.528 15.848 1.00 87.00 94 LYS A CA 1
ATOM 727 C C . LYS A 1 94 ? 5.184 -19.612 15.252 1.00 87.00 94 LYS A C 1
ATOM 729 O O . LYS A 1 94 ? 4.400 -20.506 15.566 1.00 87.00 94 LYS A O 1
ATOM 734 N N . ILE A 1 95 ? 4.844 -18.647 14.404 1.00 87.44 95 ILE A N 1
ATOM 735 C CA . ILE A 1 95 ? 3.574 -18.612 13.668 1.00 87.44 95 ILE A CA 1
ATOM 736 C C . ILE A 1 95 ? 3.844 -18.723 12.170 1.00 87.44 95 ILE A C 1
ATOM 738 O O . ILE A 1 95 ? 4.974 -18.915 11.747 1.00 87.44 95 ILE A O 1
ATOM 742 N N . ILE A 1 96 ? 2.799 -18.607 11.356 1.00 83.62 96 ILE A N 1
ATOM 743 C CA . ILE A 1 96 ? 2.900 -18.459 9.900 1.00 83.62 96 ILE A CA 1
ATOM 744 C C . ILE A 1 96 ? 2.668 -16.997 9.499 1.00 83.62 96 ILE A C 1
ATOM 746 O O . ILE A 1 96 ? 2.045 -16.232 10.242 1.00 83.62 96 ILE A O 1
ATOM 750 N N . LEU A 1 97 ? 3.118 -16.602 8.304 1.00 73.19 97 LEU A N 1
ATOM 751 C CA . LEU A 1 97 ? 3.029 -15.215 7.824 1.00 73.19 97 LEU A CA 1
ATOM 752 C C . LEU A 1 97 ? 1.590 -14.673 7.803 1.00 73.19 97 LEU A C 1
ATOM 754 O O . LEU A 1 97 ? 1.342 -13.556 8.255 1.00 73.19 97 LEU A O 1
ATOM 758 N N . SER A 1 98 ? 0.626 -15.489 7.371 1.00 74.75 98 SER A N 1
ATOM 759 C CA . SER A 1 98 ? -0.800 -15.138 7.401 1.00 74.75 98 SER A CA 1
ATOM 760 C C . SER A 1 98 ? -1.329 -14.942 8.829 1.00 74.75 98 SER A C 1
ATOM 762 O O . SER A 1 98 ? -2.175 -14.078 9.068 1.00 74.75 98 SER A O 1
ATOM 764 N N . GLY A 1 99 ? -0.789 -15.686 9.798 1.00 83.00 99 GLY A N 1
ATOM 765 C CA . GLY A 1 99 ? -1.077 -15.532 11.221 1.00 83.00 99 GLY A CA 1
ATOM 766 C C . GLY A 1 99 ? -0.548 -14.210 11.776 1.00 83.00 99 GLY A C 1
ATOM 767 O O . GLY A 1 99 ? -1.260 -13.524 12.512 1.00 83.00 99 GLY A O 1
ATOM 768 N N . LEU A 1 100 ? 0.659 -13.800 11.372 1.00 84.81 100 LEU A N 1
ATOM 769 C CA . LEU A 1 100 ? 1.217 -12.493 11.728 1.00 84.81 100 LEU A CA 1
ATOM 770 C C . LEU A 1 100 ? 0.395 -11.347 11.119 1.00 84.81 100 LEU A C 1
ATOM 772 O O . LEU A 1 100 ? 0.048 -10.392 11.817 1.00 84.81 100 LEU A O 1
ATOM 776 N N . ASP A 1 101 ? 0.026 -11.452 9.842 1.00 84.44 101 ASP A N 1
ATOM 777 C CA . ASP A 1 101 ? -0.804 -10.450 9.166 1.00 84.44 101 ASP A CA 1
ATOM 778 C C . ASP A 1 101 ? -2.187 -10.317 9.813 1.00 84.44 101 ASP A C 1
ATOM 780 O O . ASP A 1 101 ? -2.674 -9.199 10.020 1.00 84.44 101 ASP A O 1
ATOM 784 N N . TYR A 1 102 ? -2.793 -11.437 10.214 1.00 88.44 102 TYR A N 1
ATOM 785 C CA . TYR A 1 102 ? -4.028 -11.435 10.991 1.00 88.44 102 TYR A CA 1
ATOM 786 C C . TYR A 1 102 ? -3.858 -10.700 12.327 1.00 88.44 102 TYR A C 1
ATOM 788 O O . TYR A 1 102 ? -4.660 -9.815 12.645 1.00 88.44 102 TYR A O 1
ATOM 796 N N . ARG A 1 103 ? -2.798 -11.007 13.091 1.00 88.81 103 ARG A N 1
ATOM 797 C CA . ARG A 1 103 ? -2.510 -10.341 14.372 1.00 88.81 103 ARG A CA 1
ATOM 798 C C . ARG A 1 103 ? -2.349 -8.828 14.183 1.00 88.81 103 ARG A C 1
ATOM 800 O O . ARG A 1 103 ? -3.024 -8.052 14.859 1.00 88.81 103 ARG A O 1
ATOM 807 N N . ILE A 1 104 ? -1.550 -8.395 13.205 1.00 88.56 104 ILE A N 1
ATOM 808 C CA . ILE A 1 104 ? -1.349 -6.974 12.869 1.00 88.56 104 ILE A CA 1
ATOM 809 C C . ILE A 1 104 ? -2.674 -6.293 12.520 1.00 88.56 104 ILE A C 1
ATOM 811 O O . ILE A 1 104 ? -2.984 -5.218 13.044 1.00 88.56 104 ILE A O 1
ATOM 815 N N . LYS A 1 105 ? -3.463 -6.908 11.631 1.00 89.62 105 LYS A N 1
ATOM 816 C CA . LYS A 1 105 ? -4.768 -6.382 11.220 1.00 89.62 105 LYS A CA 1
ATOM 817 C C . LYS A 1 105 ? -5.676 -6.209 12.432 1.00 89.62 105 LYS A C 1
ATOM 819 O O . LYS A 1 105 ? -6.284 -5.150 12.597 1.00 89.62 105 LYS A O 1
ATOM 824 N N . ARG A 1 106 ? -5.716 -7.204 13.321 1.00 87.62 106 ARG A N 1
ATOM 825 C CA . ARG A 1 106 ? -6.582 -7.176 14.498 1.00 87.62 106 ARG A CA 1
ATOM 826 C C . ARG A 1 106 ? -6.165 -6.122 15.516 1.00 87.62 106 ARG A C 1
ATOM 828 O O . ARG A 1 106 ? -7.036 -5.428 16.036 1.00 87.62 106 ARG A O 1
ATOM 835 N N . ILE A 1 107 ? -4.866 -5.939 15.751 1.00 86.75 107 ILE A N 1
ATOM 836 C CA . ILE A 1 107 ? -4.353 -4.861 16.612 1.00 86.75 107 ILE A CA 1
ATOM 837 C C . ILE A 1 107 ? -4.775 -3.502 16.049 1.00 86.75 107 ILE A C 1
ATOM 839 O O . ILE A 1 107 ? -5.317 -2.678 16.785 1.00 86.75 107 ILE A O 1
ATOM 843 N N . LYS A 1 108 ? -4.603 -3.280 14.737 1.00 86.75 108 LYS A N 1
ATOM 844 C CA . LYS A 1 108 ? -4.995 -2.019 14.088 1.00 86.75 108 LYS A CA 1
ATOM 845 C C . LYS A 1 108 ? -6.491 -1.747 14.208 1.00 86.75 108 LYS A C 1
ATOM 847 O O . LYS A 1 108 ? -6.881 -0.654 14.610 1.00 86.75 108 LYS A O 1
ATOM 852 N N . GLU A 1 109 ? -7.326 -2.733 13.892 1.00 83.69 109 GLU A N 1
ATOM 853 C CA . GLU A 1 109 ? -8.783 -2.607 13.983 1.00 83.69 109 GLU A CA 1
ATOM 854 C C . GLU A 1 109 ? -9.249 -2.287 15.407 1.00 83.69 109 GLU A C 1
ATOM 856 O O . GLU A 1 109 ? -10.095 -1.412 15.597 1.00 83.69 109 GLU A O 1
ATOM 861 N N . MET A 1 110 ? -8.704 -2.980 16.409 1.00 80.94 110 MET A N 1
ATOM 862 C CA . MET A 1 110 ? -9.089 -2.793 17.810 1.00 80.94 110 MET A CA 1
ATOM 863 C C . MET A 1 110 ? -8.599 -1.449 18.345 1.00 80.94 110 MET A C 1
ATOM 865 O O . MET A 1 110 ? -9.367 -0.719 18.968 1.00 80.94 110 MET A O 1
ATOM 869 N N . ALA A 1 111 ? -7.366 -1.059 18.026 1.00 81.12 111 ALA A N 1
ATOM 870 C CA . ALA A 1 111 ? -6.818 0.220 18.450 1.00 81.12 111 ALA A CA 1
ATOM 871 C C . ALA A 1 111 ? -7.546 1.425 17.815 1.00 81.12 111 ALA A C 1
ATOM 873 O O . ALA A 1 111 ? -7.790 2.431 18.482 1.00 81.12 111 ALA A O 1
ATOM 874 N N . LEU A 1 112 ? -7.976 1.315 16.551 1.00 81.81 112 LEU A N 1
ATOM 875 C CA . LEU A 1 112 ? -8.788 2.342 15.884 1.00 81.81 112 LEU A CA 1
ATOM 876 C C . LEU A 1 112 ? -10.205 2.451 16.461 1.00 81.81 112 LEU A C 1
ATOM 878 O O . LEU A 1 112 ? -10.764 3.549 16.515 1.00 81.81 112 LEU A O 1
ATOM 882 N N . LYS A 1 113 ? -10.789 1.329 16.897 1.00 77.12 113 LYS A N 1
ATOM 883 C CA . LYS A 1 113 ? -12.095 1.304 17.575 1.00 77.12 113 LYS A CA 1
ATOM 884 C C . LYS A 1 113 ? -12.024 1.906 18.978 1.00 77.12 113 LYS A C 1
ATOM 886 O O . LYS A 1 113 ? -12.990 2.531 19.407 1.00 77.12 113 LYS A O 1
ATOM 891 N N . LEU A 1 114 ? -10.886 1.749 19.653 1.00 74.31 114 LEU A N 1
ATOM 892 C CA . LEU A 1 114 ? -10.652 2.226 21.011 1.00 74.31 114 LEU A CA 1
ATOM 893 C C . LEU A 1 114 ? -10.545 3.738 21.133 1.00 74.31 114 LEU A C 1
ATOM 895 O O . LEU A 1 114 ? -11.155 4.330 22.019 1.00 74.31 114 LEU A O 1
ATOM 899 N N . LYS A 1 115 ? -9.751 4.365 20.260 1.00 71.81 115 LYS A N 1
ATOM 900 C CA . LYS A 1 115 ? -9.465 5.814 20.266 1.00 71.81 115 LYS A CA 1
ATOM 901 C C . LYS A 1 115 ? -8.940 6.381 21.602 1.00 71.81 115 LYS A C 1
ATOM 903 O O . LYS A 1 115 ? -8.837 7.603 21.733 1.00 71.81 115 LYS A O 1
ATOM 908 N N . THR A 1 116 ? -8.558 5.539 22.560 1.00 72.81 116 THR A N 1
ATOM 909 C CA . THR A 1 116 ? -7.901 5.924 23.819 1.00 72.81 116 THR A CA 1
ATOM 910 C C . THR A 1 116 ? -6.476 6.432 23.565 1.00 72.81 116 THR A C 1
ATOM 912 O O . THR A 1 116 ? -5.889 6.154 22.516 1.00 72.81 116 THR A O 1
ATOM 915 N N . LYS A 1 117 ? -5.881 7.176 24.509 1.00 72.50 117 LYS A N 1
ATOM 916 C CA . LYS A 1 117 ? -4.483 7.643 24.385 1.00 72.50 117 LYS A CA 1
ATOM 917 C C . LYS A 1 117 ? -3.498 6.472 24.215 1.00 72.50 117 LYS A C 1
ATOM 919 O O . LYS A 1 117 ? -2.642 6.528 23.336 1.00 72.50 117 LYS A O 1
ATOM 924 N N . GLU A 1 118 ? -3.692 5.392 24.966 1.00 73.44 118 GLU A N 1
ATOM 925 C CA . GLU A 1 118 ? -2.887 4.163 24.899 1.00 73.44 118 GLU A CA 1
ATOM 926 C C . GLU A 1 118 ? -3.009 3.460 23.545 1.00 73.44 118 GLU A C 1
ATOM 928 O O . GLU A 1 118 ? -2.006 3.157 22.906 1.00 73.44 118 GLU A O 1
ATOM 933 N N . SER A 1 119 ? -4.228 3.283 23.028 1.00 80.31 119 SER A N 1
ATOM 934 C CA . SER A 1 119 ? -4.426 2.654 21.714 1.00 80.31 119 SER A CA 1
ATOM 935 C C . SER A 1 119 ? -3.791 3.454 20.566 1.00 80.31 119 SER A C 1
ATOM 937 O O . SER A 1 119 ? -3.269 2.877 19.610 1.00 80.31 119 SER A O 1
ATOM 939 N N . LYS A 1 120 ? -3.753 4.790 20.676 1.00 80.88 120 LYS A N 1
ATOM 940 C CA . LYS A 1 120 ? -3.013 5.649 19.740 1.00 80.88 120 LYS A CA 1
ATOM 941 C C . LYS A 1 120 ? -1.499 5.452 19.856 1.00 80.88 120 LYS A C 1
ATOM 943 O O . LYS A 1 120 ? -0.821 5.468 18.829 1.00 80.88 120 LYS A O 1
ATOM 948 N N . ALA A 1 121 ? -0.969 5.261 21.065 1.00 83.62 121 ALA A N 1
ATOM 949 C CA . ALA A 1 121 ? 0.445 4.953 21.283 1.00 83.62 121 ALA A CA 1
ATOM 950 C C . ALA A 1 121 ? 0.816 3.587 20.685 1.00 83.62 121 ALA A C 1
ATOM 952 O O . ALA A 1 121 ? 1.778 3.502 19.924 1.00 83.62 121 ALA A O 1
ATOM 953 N N . VAL A 1 122 ? -0.014 2.563 20.903 1.00 85.19 122 VAL A N 1
ATOM 954 C CA . VAL A 1 122 ? 0.138 1.224 20.307 1.00 85.19 122 VAL A CA 1
ATOM 955 C C . VAL A 1 122 ? 0.124 1.283 18.779 1.00 85.19 122 VAL A C 1
ATOM 957 O O . VAL A 1 122 ? 0.981 0.687 18.136 1.00 85.19 122 VAL A O 1
ATOM 960 N N . LEU A 1 123 ? -0.780 2.055 18.166 1.00 85.75 123 LEU A N 1
ATOM 961 C CA . LEU A 1 123 ? -0.783 2.252 16.710 1.00 85.75 123 LEU A CA 1
ATOM 962 C C . LEU A 1 123 ? 0.484 2.936 16.203 1.00 85.75 123 LEU A C 1
ATOM 964 O O . LEU A 1 123 ? 1.006 2.545 15.160 1.00 85.75 123 LEU A O 1
ATOM 968 N N . LYS A 1 124 ? 0.978 3.962 16.903 1.00 84.25 124 LYS A N 1
ATOM 969 C CA . LYS A 1 124 ? 2.235 4.629 16.537 1.00 84.25 124 LYS A CA 1
ATOM 970 C C . LYS A 1 124 ? 3.411 3.659 16.632 1.00 84.25 124 LYS A C 1
ATOM 972 O O . LYS A 1 124 ? 4.191 3.590 15.687 1.00 84.25 124 LYS A O 1
ATOM 977 N N . ARG A 1 125 ? 3.494 2.892 17.721 1.00 85.62 125 ARG A N 1
ATOM 978 C CA . ARG A 1 125 ? 4.538 1.892 17.973 1.00 85.62 125 ARG A CA 1
ATOM 979 C C . ARG A 1 125 ? 4.502 0.773 16.933 1.00 85.62 125 ARG A C 1
ATOM 981 O O . ARG A 1 125 ? 5.489 0.559 16.243 1.00 85.62 125 ARG A O 1
ATOM 988 N N . LEU A 1 126 ? 3.331 0.186 16.685 1.00 84.69 126 LEU A N 1
ATOM 989 C CA . LEU A 1 126 ? 3.124 -0.819 15.640 1.00 84.69 126 LEU A CA 1
ATOM 990 C C . LEU A 1 126 ? 3.456 -0.279 14.245 1.00 84.69 126 LEU A C 1
ATOM 992 O O . LEU A 1 126 ? 4.111 -0.957 13.466 1.00 84.69 126 LEU A O 1
ATOM 996 N N . ASN A 1 127 ? 3.020 0.932 13.893 1.00 84.38 127 ASN A N 1
ATOM 997 C CA . ASN A 1 127 ? 3.343 1.508 12.588 1.00 84.38 127 ASN A CA 1
ATOM 998 C C . ASN A 1 127 ? 4.831 1.851 12.463 1.00 84.38 127 ASN A C 1
ATOM 1000 O O . ASN A 1 127 ? 5.360 1.761 11.362 1.00 84.38 127 ASN A O 1
ATOM 1004 N N . LYS A 1 128 ? 5.509 2.222 13.554 1.00 82.81 128 LYS A N 1
ATOM 1005 C CA . LYS A 1 128 ? 6.966 2.406 13.585 1.00 82.81 128 LYS A CA 1
ATOM 1006 C C . LYS A 1 128 ? 7.683 1.067 13.391 1.00 82.81 128 LYS A C 1
ATOM 1008 O O . LYS A 1 128 ? 8.549 0.984 12.531 1.00 82.81 128 LYS A O 1
ATOM 1013 N N . ALA A 1 129 ? 7.259 0.023 14.101 1.00 81.38 129 ALA A N 1
ATOM 1014 C CA . ALA A 1 129 ? 7.792 -1.330 13.972 1.00 81.38 129 ALA A CA 1
ATOM 1015 C C . ALA A 1 129 ? 7.559 -1.909 12.565 1.00 81.38 129 ALA A C 1
ATOM 1017 O O . ALA A 1 129 ? 8.482 -2.420 11.953 1.00 81.38 129 ALA A O 1
ATOM 1018 N N . LEU A 1 130 ? 6.363 -1.736 11.988 1.00 74.69 130 LEU A N 1
ATOM 1019 C CA . LEU A 1 130 ? 6.040 -2.173 10.620 1.00 74.69 130 LEU A CA 1
ATOM 1020 C C . LEU A 1 130 ? 6.706 -1.337 9.530 1.00 74.69 130 LEU A C 1
ATOM 1022 O O . LEU A 1 130 ? 6.947 -1.842 8.437 1.00 74.69 130 LEU A O 1
ATOM 1026 N N . LYS A 1 131 ? 6.972 -0.054 9.797 1.00 68.31 131 LYS A N 1
ATOM 1027 C CA . LYS A 1 131 ? 7.869 0.730 8.949 1.00 68.31 131 LYS A CA 1
ATOM 1028 C C . LYS A 1 131 ? 9.294 0.185 9.057 1.00 68.31 131 LYS A C 1
ATOM 1030 O O . LYS A 1 131 ?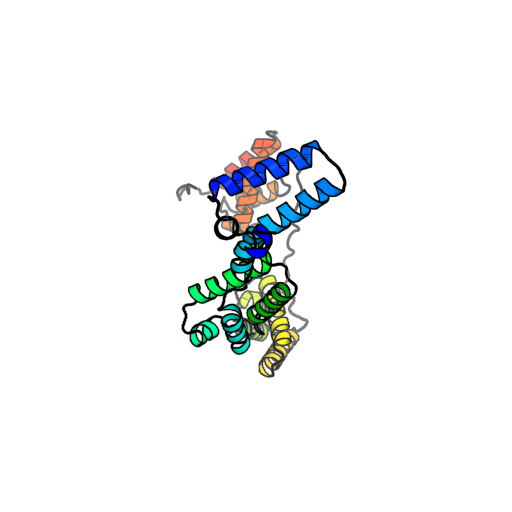 10.049 0.308 8.104 1.00 68.31 131 LYS A O 1
ATOM 1035 N N . GLY A 1 132 ? 9.657 -0.444 10.172 1.00 55.16 132 GLY A N 1
ATOM 1036 C CA . GLY A 1 132 ? 11.010 -0.908 10.431 1.00 55.16 132 GLY A CA 1
ATOM 1037 C C . GLY A 1 132 ? 12.037 0.218 10.286 1.00 55.16 132 GLY A C 1
ATOM 1038 O O . GLY A 1 132 ? 11.708 1.375 10.013 1.00 55.16 132 GLY A O 1
ATOM 1039 N N . LYS A 1 133 ? 13.320 -0.123 10.371 1.00 49.56 133 LYS A N 1
ATOM 1040 C CA . LYS A 1 133 ? 14.362 0.708 9.739 1.00 49.56 133 LYS A CA 1
ATOM 1041 C C . LYS A 1 133 ? 14.436 0.450 8.221 1.00 49.56 133 LYS A C 1
ATOM 1043 O O . LYS A 1 133 ? 15.236 1.066 7.521 1.00 49.56 133 LYS A O 1
ATOM 1048 N N . MET A 1 134 ? 13.582 -0.445 7.701 1.00 46.47 134 MET A N 1
ATOM 1049 C CA . MET A 1 134 ? 13.649 -0.992 6.342 1.00 46.47 134 MET A CA 1
ATOM 1050 C C . MET A 1 134 ? 12.495 -0.610 5.395 1.00 46.47 134 MET A C 1
ATOM 1052 O O . MET A 1 134 ? 12.554 -0.979 4.225 1.00 46.47 134 MET A O 1
ATOM 1056 N N . ALA A 1 135 ? 11.510 0.214 5.780 1.00 42.50 135 ALA A N 1
ATOM 1057 C CA . ALA A 1 135 ? 10.535 0.775 4.820 1.00 42.50 135 ALA A CA 1
ATOM 1058 C C . ALA A 1 135 ? 11.152 1.781 3.827 1.00 42.50 135 ALA A C 1
ATOM 1060 O O . ALA A 1 135 ? 10.451 2.284 2.953 1.00 42.50 135 ALA A O 1
ATOM 1061 N N . GLY A 1 136 ? 12.461 2.038 3.925 1.00 44.44 136 GLY A N 1
ATOM 1062 C CA . GLY A 1 136 ? 13.260 2.696 2.889 1.00 44.44 136 GLY A CA 1
ATOM 1063 C C . GLY A 1 136 ? 14.293 1.793 2.203 1.00 44.44 136 GLY A C 1
ATOM 1064 O O . GLY A 1 136 ? 14.990 2.264 1.310 1.00 44.44 136 GLY A O 1
ATOM 1065 N N . LYS A 1 137 ? 14.436 0.518 2.588 1.00 44.28 137 LYS A N 1
ATOM 1066 C CA . LYS A 1 137 ? 15.500 -0.346 2.064 1.00 44.28 137 LYS A CA 1
ATOM 1067 C C . LYS A 1 137 ? 14.971 -1.735 1.684 1.00 44.28 137 LYS A C 1
ATOM 1069 O O . LYS A 1 137 ? 15.145 -2.708 2.405 1.00 44.28 137 LYS A O 1
ATOM 1074 N N . ARG A 1 138 ? 14.509 -1.871 0.430 1.00 45.56 138 ARG A N 1
ATOM 1075 C CA . ARG A 1 138 ? 15.115 -2.939 -0.401 1.00 45.56 138 ARG A CA 1
ATOM 1076 C C . ARG A 1 138 ? 16.626 -2.769 -0.229 1.00 45.56 138 ARG A C 1
ATOM 1078 O O . ARG A 1 138 ? 17.010 -1.596 -0.253 1.00 45.56 138 ARG A O 1
ATOM 1085 N N . PRO A 1 139 ? 17.457 -3.819 -0.058 1.00 50.47 139 PRO A N 1
ATOM 1086 C CA . PRO A 1 139 ? 18.903 -3.626 0.017 1.00 50.47 139 PRO A CA 1
ATOM 1087 C C . PRO A 1 139 ? 19.265 -2.652 -1.092 1.00 50.47 139 PRO A C 1
ATOM 1089 O O . PRO A 1 139 ? 18.948 -2.900 -2.263 1.00 50.47 139 PRO A O 1
ATOM 1092 N N . LEU A 1 140 ? 19.719 -1.458 -0.694 1.00 53.53 140 LEU A N 1
ATOM 1093 C CA . LEU A 1 140 ? 20.098 -0.451 -1.659 1.00 53.53 140 LEU A CA 1
ATOM 1094 C C . LEU A 1 140 ? 21.242 -1.153 -2.390 1.00 53.53 140 LEU A C 1
ATOM 1096 O O . LEU A 1 140 ? 22.249 -1.531 -1.805 1.00 53.53 140 LEU A O 1
ATOM 1100 N N . ARG A 1 141 ? 20.984 -1.541 -3.625 1.00 62.00 141 ARG A N 1
ATOM 1101 C CA . ARG A 1 141 ? 21.970 -2.112 -4.521 1.00 62.00 141 ARG A CA 1
ATOM 1102 C C . ARG A 1 141 ? 22.021 -1.174 -5.700 1.00 62.00 141 ARG A C 1
ATOM 1104 O O . ARG A 1 141 ? 21.014 -0.526 -6.029 1.00 62.00 141 ARG A O 1
ATOM 1111 N N . MET A 1 142 ? 23.196 -1.099 -6.301 1.00 73.88 142 MET A N 1
ATOM 1112 C CA . MET A 1 142 ? 23.346 -0.437 -7.583 1.00 73.88 142 MET A CA 1
ATOM 1113 C C . MET A 1 142 ? 22.337 -1.039 -8.578 1.00 73.88 142 MET A C 1
ATOM 1115 O O . MET A 1 142 ? 22.027 -2.235 -8.487 1.00 73.88 142 MET A O 1
ATOM 1119 N N . PRO A 1 143 ? 21.765 -0.236 -9.492 1.00 79.12 143 PRO A N 1
ATOM 1120 C CA . PRO A 1 143 ? 20.870 -0.756 -10.519 1.00 79.12 143 PRO A CA 1
ATOM 1121 C C . PRO A 1 143 ? 21.526 -1.913 -11.284 1.00 79.12 143 PRO A C 1
ATOM 1123 O O . PRO A 1 143 ? 22.732 -1.891 -11.525 1.00 79.12 143 PRO A O 1
ATOM 1126 N N . ARG A 1 144 ? 20.748 -2.922 -11.696 1.00 75.75 144 ARG A N 1
ATOM 1127 C CA . ARG A 1 144 ? 21.295 -4.098 -12.407 1.00 75.75 144 ARG A CA 1
ATOM 1128 C C . ARG A 1 144 ? 22.086 -3.722 -13.671 1.00 75.75 144 ARG A C 1
ATOM 1130 O O . ARG A 1 144 ? 23.100 -4.343 -13.940 1.00 75.75 144 ARG A O 1
ATOM 1137 N N . HIS A 1 145 ? 21.681 -2.650 -14.351 1.00 79.06 145 HIS A N 1
ATOM 1138 C CA . HIS A 1 145 ? 22.311 -2.121 -15.567 1.00 79.06 145 HIS A CA 1
ATOM 1139 C C . HIS A 1 145 ? 23.544 -1.230 -15.312 1.00 79.06 145 HIS A C 1
ATOM 1141 O O . HIS A 1 145 ? 24.041 -0.602 -16.241 1.00 79.06 145 HIS A O 1
ATOM 1147 N N . THR A 1 146 ? 24.032 -1.105 -14.071 1.00 82.38 146 THR A N 1
ATOM 1148 C CA . THR A 1 146 ? 25.113 -0.152 -13.742 1.00 82.38 146 THR A CA 1
ATOM 1149 C C . THR A 1 146 ? 26.403 -0.452 -14.498 1.00 82.38 146 THR A C 1
ATOM 1151 O O . THR A 1 146 ? 26.985 0.460 -15.076 1.00 82.38 146 THR A O 1
ATOM 1154 N N . LYS A 1 147 ? 26.829 -1.721 -14.515 1.00 86.12 147 LYS A N 1
ATOM 1155 C CA . LYS A 1 147 ? 28.050 -2.151 -15.212 1.00 86.12 147 LYS A CA 1
ATOM 1156 C C . LYS A 1 147 ? 27.925 -1.940 -16.718 1.00 86.12 147 LYS A C 1
ATOM 1158 O O . LYS A 1 147 ? 28.723 -1.216 -17.292 1.00 86.12 147 LYS A O 1
ATOM 1163 N N . GLU A 1 148 ? 26.845 -2.451 -17.304 1.00 86.69 148 GLU A N 1
ATOM 1164 C CA . GLU A 1 148 ? 26.532 -2.317 -18.733 1.00 86.69 148 GLU A CA 1
ATOM 1165 C C . GLU A 1 148 ? 26.488 -0.847 -19.182 1.00 86.69 148 GLU A C 1
ATOM 1167 O O . GLU A 1 148 ? 27.011 -0.495 -20.234 1.00 86.69 148 GLU A O 1
ATOM 1172 N N . THR A 1 149 ? 25.912 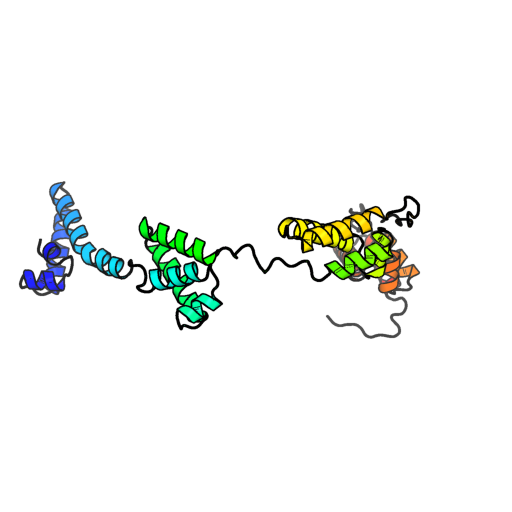0.038 -18.360 1.00 85.94 149 THR A N 1
ATOM 1173 C CA . THR A 1 149 ? 25.818 1.474 -18.671 1.00 85.94 149 THR A CA 1
ATOM 1174 C C . THR A 1 149 ? 27.175 2.166 -18.623 1.00 85.94 149 THR A C 1
ATOM 1176 O O . THR A 1 149 ? 27.460 2.991 -19.486 1.00 85.94 149 THR A O 1
ATOM 1179 N N . ILE A 1 150 ? 28.015 1.843 -17.636 1.00 88.88 150 ILE A N 1
ATOM 1180 C CA . ILE A 1 150 ? 29.359 2.421 -17.517 1.00 88.88 150 ILE A CA 1
ATOM 1181 C C . ILE A 1 150 ? 30.258 1.899 -18.640 1.00 88.88 150 ILE A C 1
ATOM 1183 O O . ILE A 1 150 ? 30.875 2.706 -19.321 1.00 88.88 150 ILE A O 1
ATOM 1187 N N . GLU A 1 151 ? 30.256 0.594 -18.911 1.00 89.06 151 GLU A N 1
ATOM 1188 C CA . GLU A 1 151 ? 31.045 -0.011 -19.993 1.00 89.06 151 GLU A CA 1
ATOM 1189 C C . GLU A 1 151 ? 30.646 0.531 -21.372 1.00 89.06 151 GLU A C 1
ATOM 1191 O O . GLU A 1 151 ? 31.502 0.786 -22.217 1.00 89.06 151 GLU A O 1
ATOM 1196 N N . ALA A 1 152 ? 29.351 0.753 -21.615 1.00 85.69 152 ALA A N 1
ATOM 1197 C CA . ALA A 1 152 ? 28.892 1.374 -22.854 1.00 85.69 152 ALA A CA 1
ATOM 1198 C C . ALA A 1 152 ? 29.338 2.838 -22.975 1.00 85.69 152 ALA A C 1
ATOM 1200 O O . ALA A 1 152 ? 29.664 3.279 -24.074 1.00 85.69 152 ALA A O 1
ATOM 1201 N N . LEU A 1 153 ? 29.370 3.590 -21.869 1.00 87.88 153 LEU A N 1
ATOM 1202 C CA . LEU A 1 153 ? 29.876 4.966 -21.852 1.00 87.88 153 LEU A CA 1
ATOM 1203 C C . LEU A 1 153 ? 31.399 5.024 -22.012 1.00 87.88 153 LEU A C 1
ATOM 1205 O O . LEU A 1 153 ? 31.881 5.910 -22.707 1.00 87.88 153 LEU A O 1
ATOM 1209 N N . GLU A 1 154 ? 32.138 4.083 -21.422 1.00 87.56 154 GLU A N 1
ATOM 1210 C CA . GLU A 1 154 ? 33.587 3.932 -21.603 1.00 87.56 154 GLU A CA 1
ATOM 1211 C C . GLU A 1 154 ? 33.911 3.622 -23.078 1.00 87.56 154 GLU A C 1
ATOM 1213 O O . GLU A 1 154 ? 34.735 4.306 -23.682 1.00 87.56 154 GLU A O 1
ATOM 1218 N N . LYS A 1 155 ? 33.193 2.673 -23.703 1.00 86.25 155 LYS A N 1
ATOM 1219 C CA . LYS A 1 155 ? 33.339 2.336 -25.135 1.00 86.25 155 LYS A CA 1
ATOM 122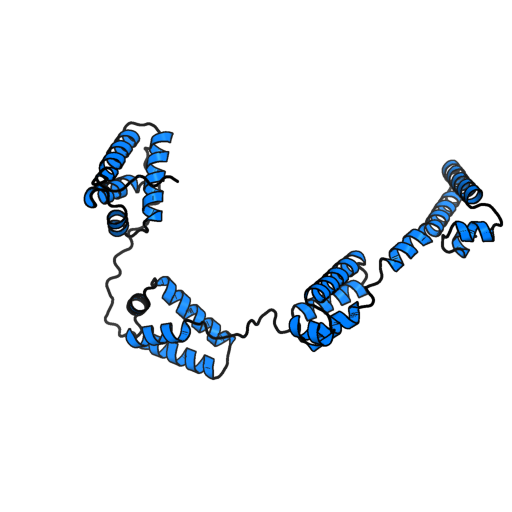0 C C . LYS A 1 155 ? 32.938 3.467 -26.081 1.00 86.25 155 LYS A C 1
ATOM 1222 O O . LYS A 1 155 ? 33.467 3.552 -27.182 1.00 86.25 155 LYS A O 1
ATOM 1227 N N . ALA A 1 156 ? 31.992 4.303 -25.668 1.00 83.38 156 ALA A N 1
ATOM 1228 C CA . ALA A 1 156 ? 31.510 5.443 -26.439 1.00 83.38 156 ALA A CA 1
ATOM 1229 C C . ALA A 1 156 ? 32.273 6.747 -26.142 1.00 83.38 156 ALA A C 1
ATOM 1231 O O . ALA A 1 156 ? 31.790 7.816 -26.514 1.00 83.38 156 ALA A O 1
ATOM 1232 N N . GLU A 1 157 ? 33.394 6.696 -25.409 1.00 85.19 157 GLU A N 1
ATOM 1233 C CA . GLU A 1 157 ? 34.162 7.880 -24.986 1.00 85.19 157 GLU A CA 1
ATOM 1234 C C . GLU A 1 157 ? 33.259 8.984 -24.381 1.00 85.19 157 GLU A C 1
ATOM 1236 O O . GLU A 1 157 ? 33.359 10.166 -24.701 1.00 85.19 157 GLU A O 1
ATOM 1241 N N . GLY A 1 158 ? 32.282 8.606 -23.553 1.00 77.69 158 GLY A N 1
ATOM 1242 C CA . GLY A 1 158 ? 31.338 9.536 -22.923 1.00 77.69 158 GLY A CA 1
ATOM 1243 C C . GLY A 1 158 ? 30.199 10.046 -23.813 1.00 77.69 158 GLY A C 1
ATOM 1244 O O . GLY A 1 158 ? 29.330 10.788 -23.335 1.00 77.69 158 GLY A O 1
ATOM 1245 N N . ASN A 1 159 ? 30.122 9.631 -25.081 1.00 84.88 159 ASN A N 1
ATOM 1246 C CA . ASN A 1 159 ? 29.015 9.971 -25.967 1.00 84.88 159 ASN A CA 1
ATOM 1247 C C . ASN A 1 159 ? 27.754 9.161 -25.620 1.00 84.88 159 ASN A C 1
ATOM 1249 O O . ASN A 1 159 ? 27.585 7.999 -25.985 1.00 84.88 159 ASN A O 1
ATOM 1253 N N . LYS A 1 160 ? 26.801 9.821 -24.955 1.00 86.31 160 LYS A N 1
ATOM 1254 C CA . LYS A 1 160 ? 25.516 9.225 -24.547 1.00 86.31 160 LYS A CA 1
ATOM 1255 C C . LYS A 1 160 ? 24.707 8.676 -25.727 1.00 86.31 160 LYS A C 1
ATOM 1257 O O . LYS A 1 160 ? 23.970 7.713 -25.552 1.00 86.31 160 LYS A O 1
ATOM 1262 N N . SER A 1 161 ? 24.808 9.278 -26.911 1.00 80.38 161 SER A N 1
ATOM 1263 C CA . SER A 1 161 ? 24.072 8.813 -28.092 1.00 80.38 161 SER A CA 1
ATOM 1264 C C . SER A 1 161 ? 24.640 7.500 -28.623 1.00 80.38 161 SER A C 1
ATOM 1266 O O . SER A 1 161 ? 23.875 6.583 -28.908 1.00 80.38 161 SER A O 1
ATOM 1268 N N . GLU A 1 162 ? 25.964 7.382 -28.697 1.00 80.94 162 GLU A N 1
ATOM 1269 C CA . GLU A 1 162 ? 26.638 6.145 -29.108 1.00 80.94 162 GLU A CA 1
ATOM 1270 C C . GLU A 1 162 ? 26.468 5.046 -28.058 1.00 80.94 162 GLU A C 1
ATOM 1272 O O . GLU A 1 162 ? 26.099 3.927 -28.401 1.00 80.94 162 GLU A O 1
ATOM 1277 N N . ALA A 1 163 ? 26.591 5.372 -26.770 1.00 82.44 163 ALA A N 1
ATOM 1278 C CA . ALA A 1 163 ? 26.330 4.421 -25.693 1.00 82.44 163 ALA A CA 1
ATOM 1279 C C . ALA A 1 163 ? 24.876 3.903 -25.701 1.00 82.44 163 ALA A C 1
ATOM 1281 O O . ALA A 1 163 ? 24.630 2.733 -25.409 1.00 82.44 163 ALA A O 1
ATOM 1282 N N . ALA A 1 164 ? 23.901 4.739 -26.087 1.00 78.31 164 ALA A N 1
ATOM 1283 C CA . ALA A 1 164 ? 22.514 4.306 -26.264 1.00 78.31 164 ALA A CA 1
ATOM 1284 C C . ALA A 1 164 ? 22.354 3.323 -27.437 1.00 78.31 164 ALA A C 1
ATOM 1286 O O . ALA A 1 164 ? 21.577 2.376 -27.326 1.00 78.31 164 ALA A O 1
ATOM 1287 N N . ILE A 1 165 ? 23.107 3.521 -28.527 1.00 81.25 165 ILE A N 1
ATOM 1288 C CA . ILE A 1 165 ? 23.141 2.599 -29.671 1.00 81.25 165 ILE A CA 1
ATOM 1289 C C . ILE A 1 165 ? 23.774 1.263 -29.262 1.00 81.25 165 ILE A C 1
ATOM 1291 O O . ILE A 1 165 ? 23.187 0.219 -29.535 1.00 81.25 165 ILE A O 1
ATOM 1295 N N . ILE A 1 166 ? 24.902 1.290 -28.541 1.00 82.69 166 ILE A N 1
ATOM 1296 C CA . ILE A 1 166 ? 25.593 0.089 -28.030 1.00 82.69 166 ILE A CA 1
ATOM 1297 C C . ILE A 1 166 ? 24.662 -0.752 -27.145 1.00 82.69 166 ILE A C 1
ATOM 1299 O O . ILE A 1 166 ? 24.639 -1.974 -27.255 1.00 82.69 166 ILE A O 1
ATOM 1303 N N . LEU A 1 167 ? 23.867 -0.102 -26.290 1.00 81.75 167 LEU A N 1
ATOM 1304 C CA . LEU A 1 167 ? 22.920 -0.772 -25.392 1.00 81.75 167 LEU A CA 1
ATOM 1305 C C . LEU A 1 167 ? 21.549 -1.054 -26.023 1.00 81.75 167 LEU A C 1
ATOM 1307 O O . LEU A 1 167 ? 20.682 -1.611 -25.353 1.00 81.75 167 LEU A O 1
ATOM 1311 N N . ASN A 1 168 ? 21.330 -0.665 -27.282 1.00 87.19 168 ASN A N 1
ATOM 1312 C CA . ASN A 1 168 ? 20.042 -0.754 -27.973 1.00 87.19 168 ASN A CA 1
ATOM 1313 C C . ASN A 1 168 ? 18.866 -0.174 -27.154 1.00 87.19 168 ASN A C 1
ATOM 1315 O O . ASN A 1 168 ? 17.784 -0.756 -27.040 1.00 87.19 168 ASN A O 1
ATOM 1319 N N . ILE A 1 169 ? 19.088 0.994 -26.554 1.00 83.38 169 ILE A N 1
ATOM 1320 C CA . ILE A 1 169 ? 18.083 1.743 -25.796 1.00 83.38 169 ILE A CA 1
ATOM 1321 C C . ILE A 1 169 ? 17.924 3.147 -26.373 1.00 83.38 169 ILE A C 1
ATOM 1323 O O . ILE A 1 169 ? 18.729 3.637 -27.159 1.00 83.38 169 ILE A O 1
ATOM 1327 N N . SER A 1 170 ? 16.859 3.843 -25.978 1.00 82.69 170 SER A N 1
ATOM 1328 C CA . SER A 1 170 ? 16.705 5.242 -26.378 1.00 82.69 170 SER A CA 1
ATOM 1329 C C . SER A 1 170 ? 17.716 6.147 -25.663 1.00 82.69 170 SER A C 1
ATOM 1331 O O . SER A 1 170 ? 18.072 5.899 -24.510 1.00 82.69 170 SER A O 1
ATOM 1333 N N . TYR A 1 171 ? 18.080 7.268 -26.294 1.00 78.88 171 TYR A N 1
ATOM 1334 C CA . TYR A 1 171 ? 18.877 8.328 -25.658 1.00 78.88 171 TYR A CA 1
ATOM 1335 C C . TYR A 1 171 ? 18.303 8.765 -24.295 1.00 78.88 171 TYR A C 1
ATOM 1337 O O . TYR A 1 171 ? 19.031 8.989 -23.334 1.00 78.88 171 TYR A O 1
ATOM 1345 N N . MET A 1 172 ? 16.975 8.854 -24.174 1.00 81.00 172 MET A N 1
ATOM 1346 C CA . MET A 1 172 ? 16.349 9.188 -22.890 1.00 81.00 172 MET A CA 1
ATOM 1347 C C . MET A 1 172 ? 16.508 8.066 -21.864 1.00 81.00 172 MET A C 1
ATOM 1349 O O . MET A 1 172 ? 16.748 8.355 -20.698 1.00 81.00 172 MET A O 1
ATOM 1353 N N . GLY A 1 173 ? 16.449 6.808 -22.304 1.00 74.81 173 GLY A N 1
ATOM 1354 C CA . GLY A 1 173 ? 16.684 5.645 -21.452 1.00 74.81 173 GLY A CA 1
ATOM 1355 C C . GLY A 1 173 ? 18.088 5.640 -20.853 1.00 74.81 173 GLY A C 1
ATOM 1356 O O . GLY A 1 173 ? 18.229 5.396 -19.659 1.00 74.81 173 GLY A O 1
ATOM 1357 N N . ILE A 1 174 ? 19.117 5.997 -21.632 1.00 84.06 174 ILE A N 1
ATOM 1358 C CA . ILE A 1 174 ? 20.479 6.090 -21.089 1.00 84.06 174 ILE A CA 1
ATOM 1359 C C . ILE A 1 174 ? 20.655 7.298 -20.163 1.00 84.06 174 ILE A C 1
ATOM 1361 O O . ILE A 1 174 ? 21.296 7.186 -19.123 1.00 84.06 174 ILE A O 1
ATOM 1365 N N . VAL A 1 175 ? 20.039 8.444 -20.476 1.00 84.94 175 VAL A N 1
ATOM 1366 C CA . VAL A 1 175 ? 20.076 9.634 -19.608 1.00 84.94 175 VAL A CA 1
ATOM 1367 C C . VAL A 1 175 ? 19.404 9.356 -18.263 1.00 84.94 175 VAL A C 1
ATOM 1369 O O . VAL A 1 175 ? 19.928 9.744 -17.217 1.00 84.94 175 VAL A O 1
A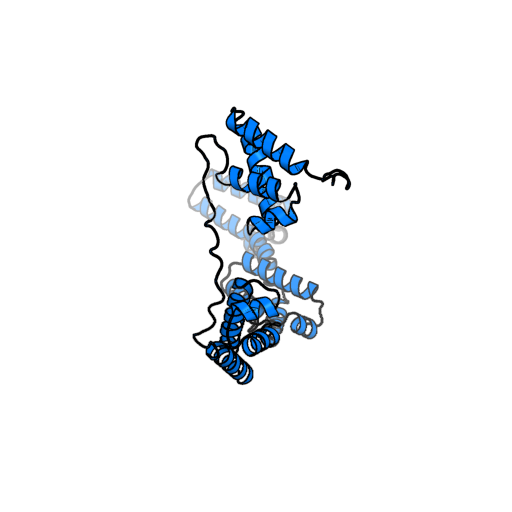TOM 1372 N N . GLU A 1 176 ? 18.256 8.684 -18.273 1.00 78.94 176 GLU A N 1
ATOM 1373 C CA . GLU A 1 176 ? 17.560 8.259 -17.058 1.00 78.94 176 GLU A CA 1
ATOM 1374 C C . GLU A 1 176 ? 18.344 7.184 -16.302 1.00 78.94 176 GLU A C 1
ATOM 1376 O O . GLU A 1 176 ? 18.450 7.273 -15.078 1.00 78.94 176 GLU A O 1
ATOM 1381 N N . GLY A 1 177 ? 18.962 6.230 -17.004 1.00 79.56 177 GLY A N 1
ATOM 1382 C CA . GLY A 1 177 ? 19.853 5.227 -16.417 1.00 79.56 177 GLY A CA 1
ATOM 1383 C C . GLY A 1 177 ? 21.024 5.865 -15.668 1.00 79.56 177 GLY A C 1
ATOM 1384 O O . GLY A 1 177 ? 21.217 5.599 -14.484 1.00 79.56 177 GLY A O 1
ATOM 1385 N N . ILE A 1 178 ? 21.728 6.810 -16.300 1.00 86.06 178 ILE A N 1
ATOM 1386 C CA . ILE A 1 178 ? 22.825 7.576 -15.685 1.00 86.06 178 ILE A CA 1
ATOM 1387 C C . ILE A 1 178 ? 22.348 8.306 -14.426 1.00 86.06 178 ILE A C 1
ATOM 1389 O O . ILE A 1 178 ? 22.960 8.171 -13.368 1.00 86.06 178 ILE A O 1
ATOM 1393 N N . LYS A 1 179 ? 21.237 9.051 -14.507 1.00 84.62 179 LYS A N 1
ATOM 1394 C CA . LYS A 1 179 ? 20.674 9.763 -13.345 1.00 84.62 179 LYS A CA 1
ATOM 1395 C C . LYS A 1 179 ? 20.316 8.804 -12.213 1.00 84.62 179 LYS A C 1
ATOM 1397 O O . LYS A 1 179 ? 20.566 9.100 -11.048 1.00 84.62 179 LYS A O 1
ATOM 1402 N N . THR A 1 180 ? 19.748 7.652 -12.556 1.00 79.00 180 THR A N 1
ATOM 1403 C CA . THR A 1 180 ? 19.365 6.621 -11.588 1.00 79.00 180 THR A CA 1
ATOM 1404 C C . THR A 1 180 ? 20.596 6.052 -10.889 1.00 79.00 180 THR A C 1
ATOM 1406 O O . THR A 1 180 ? 20.593 5.936 -9.668 1.00 79.00 180 THR A O 1
ATOM 1409 N N . ILE A 1 181 ? 21.669 5.765 -11.628 1.00 83.56 181 ILE A N 1
ATOM 1410 C CA . ILE A 1 181 ? 22.947 5.300 -11.075 1.00 83.56 181 ILE A CA 1
ATOM 1411 C C . ILE A 1 181 ? 23.568 6.372 -10.167 1.00 83.56 181 ILE A C 1
ATOM 1413 O O . ILE A 1 181 ? 23.970 6.055 -9.051 1.00 83.56 181 ILE A O 1
ATOM 1417 N N . GLN A 1 182 ? 23.594 7.640 -10.594 1.00 83.56 182 GLN A N 1
ATOM 1418 C CA . GLN A 1 182 ? 24.144 8.752 -9.805 1.00 83.56 182 GLN A CA 1
ATOM 1419 C C . GLN A 1 182 ? 23.391 8.962 -8.490 1.00 83.56 182 GLN A C 1
ATOM 1421 O O . GLN A 1 182 ? 24.009 9.050 -7.429 1.00 83.56 182 GLN A O 1
ATOM 1426 N N . ASN A 1 183 ? 22.059 9.015 -8.545 1.00 76.44 183 ASN A N 1
ATOM 1427 C CA . ASN A 1 183 ? 21.228 9.152 -7.352 1.00 76.44 183 ASN A CA 1
ATOM 1428 C C . ASN A 1 183 ? 21.420 7.951 -6.428 1.00 76.44 183 ASN A C 1
ATOM 1430 O O . ASN A 1 183 ? 21.606 8.121 -5.228 1.00 76.44 183 ASN A O 1
ATOM 1434 N N . ARG A 1 184 ? 21.476 6.740 -6.994 1.00 75.62 184 ARG A N 1
ATOM 1435 C CA . ARG A 1 184 ? 21.639 5.520 -6.210 1.00 75.62 184 ARG A CA 1
ATOM 1436 C C . ARG A 1 184 ? 23.004 5.409 -5.544 1.00 75.62 184 ARG A C 1
ATOM 1438 O O . ARG A 1 184 ? 23.079 4.947 -4.411 1.00 75.62 184 ARG A O 1
ATOM 1445 N N . ALA A 1 185 ? 24.063 5.848 -6.217 1.00 76.06 185 ALA A N 1
ATOM 1446 C CA . ALA A 1 185 ? 25.400 5.877 -5.645 1.00 76.06 185 ALA A CA 1
ATOM 1447 C C . ALA A 1 185 ? 25.500 6.876 -4.481 1.00 76.06 185 ALA A C 1
ATOM 1449 O O . ALA A 1 185 ? 26.071 6.548 -3.443 1.00 76.06 185 ALA A O 1
ATOM 1450 N N . ARG A 1 186 ? 24.872 8.055 -4.615 1.00 76.31 186 ARG A N 1
ATOM 1451 C CA . ARG A 1 186 ? 24.785 9.066 -3.545 1.00 76.31 186 ARG A CA 1
ATOM 1452 C C . ARG A 1 186 ? 23.946 8.596 -2.356 1.00 76.31 186 ARG A C 1
ATOM 1454 O O . ARG A 1 186 ? 24.311 8.856 -1.218 1.00 76.31 186 ARG A O 1
ATOM 1461 N N . GLU A 1 187 ? 22.844 7.892 -2.613 1.00 67.19 187 GLU A N 1
ATOM 1462 C CA . GLU A 1 187 ? 22.004 7.281 -1.572 1.00 67.19 187 GLU A CA 1
ATOM 1463 C C . GLU A 1 187 ? 22.731 6.170 -0.803 1.00 67.19 187 GLU A C 1
ATOM 1465 O O . GLU A 1 187 ? 22.443 5.940 0.372 1.00 67.19 187 GLU A O 1
ATOM 1470 N N . LEU A 1 188 ? 23.635 5.451 -1.475 1.00 68.94 188 LEU A N 1
ATOM 1471 C CA . LEU A 1 188 ? 24.400 4.357 -0.890 1.00 68.94 188 LEU A CA 1
ATOM 1472 C C . LEU A 1 188 ? 25.565 4.837 -0.032 1.00 68.94 188 LEU A C 1
ATOM 1474 O O . LEU A 1 188 ? 25.768 4.284 1.045 1.00 68.94 188 LEU A O 1
ATOM 1478 N N . ASN A 1 189 ? 26.299 5.849 -0.501 1.00 70.12 189 ASN A N 1
ATOM 1479 C CA . ASN A 1 189 ? 27.431 6.470 0.193 1.00 70.12 189 ASN A CA 1
ATOM 1480 C C . ASN A 1 189 ? 28.417 5.464 0.830 1.00 70.12 189 ASN A C 1
ATOM 1482 O O . ASN A 1 189 ? 28.918 5.651 1.935 1.00 70.12 189 ASN A O 1
ATOM 1486 N N . THR A 1 190 ? 28.657 4.360 0.127 1.00 74.44 190 THR A N 1
ATOM 1487 C CA . THR A 1 190 ? 29.671 3.348 0.441 1.00 74.44 190 THR A CA 1
ATOM 1488 C C . THR A 1 190 ? 30.924 3.586 -0.402 1.00 74.44 190 THR A C 1
ATOM 1490 O O . THR A 1 190 ? 30.849 4.207 -1.464 1.00 74.44 190 THR A O 1
ATOM 1493 N N . ASN A 1 191 ? 32.067 3.033 0.007 1.00 70.62 191 ASN A N 1
ATOM 1494 C CA . ASN A 1 191 ? 33.305 3.113 -0.781 1.00 70.62 191 ASN A CA 1
ATOM 1495 C C . ASN A 1 191 ? 33.120 2.543 -2.201 1.00 70.62 191 ASN A C 1
ATOM 1497 O O . ASN A 1 191 ? 33.534 3.165 -3.177 1.00 70.62 191 ASN A O 1
ATOM 1501 N N . GLU A 1 192 ? 32.403 1.423 -2.337 1.00 74.00 192 GLU A N 1
ATOM 1502 C CA . GLU A 1 192 ? 32.102 0.795 -3.632 1.00 74.00 192 GLU A CA 1
ATOM 1503 C C . GLU A 1 192 ? 31.197 1.666 -4.520 1.00 74.00 192 GLU A C 1
ATOM 1505 O O . GLU A 1 192 ? 31.433 1.815 -5.724 1.00 74.00 192 GLU A O 1
ATOM 1510 N N . SER A 1 193 ? 30.164 2.287 -3.942 1.00 79.75 193 SER A N 1
ATOM 1511 C CA . SER A 1 193 ? 29.280 3.184 -4.694 1.00 79.75 193 SER A CA 1
ATOM 1512 C C . SER A 1 193 ? 29.982 4.479 -5.100 1.00 79.75 193 SER A C 1
ATOM 1514 O O . SER A 1 193 ? 29.727 4.987 -6.191 1.00 79.75 193 SER A O 1
ATOM 1516 N N . ASN A 1 194 ? 30.897 4.984 -4.269 1.00 78.81 194 ASN A N 1
ATOM 1517 C CA . ASN A 1 194 ? 31.698 6.170 -4.570 1.00 78.81 194 ASN A CA 1
ATOM 1518 C C . ASN A 1 194 ? 32.721 5.889 -5.681 1.00 78.81 194 ASN A C 1
ATOM 1520 O O . ASN A 1 194 ? 32.849 6.698 -6.597 1.00 78.81 194 ASN A O 1
ATOM 1524 N N . ALA A 1 195 ? 33.350 4.709 -5.686 1.00 83.19 195 ALA A N 1
ATOM 1525 C CA . ALA A 1 195 ? 34.198 4.259 -6.793 1.00 83.19 195 ALA A CA 1
ATOM 1526 C C . ALA A 1 195 ? 33.405 4.122 -8.107 1.00 83.19 195 ALA A C 1
ATOM 1528 O O . ALA A 1 195 ? 33.846 4.568 -9.165 1.00 83.19 195 ALA A O 1
ATOM 1529 N N . THR A 1 196 ? 32.187 3.574 -8.038 1.00 83.56 196 THR A N 1
ATOM 1530 C CA . THR A 1 196 ? 31.300 3.442 -9.206 1.00 83.56 196 THR A CA 1
ATOM 1531 C C . THR A 1 196 ? 30.860 4.805 -9.752 1.00 83.56 196 THR A C 1
ATOM 1533 O O . THR A 1 196 ? 30.785 5.000 -10.965 1.00 83.56 196 THR A O 1
ATOM 1536 N N . LEU A 1 197 ? 30.598 5.772 -8.868 1.00 85.69 197 LEU A N 1
ATOM 1537 C CA . LEU A 1 197 ? 30.297 7.152 -9.244 1.00 85.69 197 LEU A CA 1
ATOM 1538 C C . LEU A 1 197 ? 31.514 7.849 -9.872 1.00 85.69 197 LEU A C 1
ATOM 1540 O O . LEU A 1 197 ? 31.346 8.584 -10.843 1.00 85.69 197 LEU A O 1
ATOM 1544 N N . GLY A 1 198 ? 32.717 7.600 -9.346 1.00 85.12 198 GLY A N 1
ATOM 1545 C CA . GLY A 1 198 ? 33.985 8.064 -9.915 1.00 85.12 198 GLY A CA 1
ATOM 1546 C C . GLY A 1 198 ? 34.157 7.595 -11.357 1.00 85.12 198 GLY A C 1
ATOM 1547 O O . GLY A 1 198 ? 34.224 8.430 -12.256 1.00 85.12 198 GLY A O 1
ATOM 1548 N N . ARG A 1 199 ? 34.069 6.277 -11.587 1.00 85.75 199 ARG A N 1
ATOM 1549 C CA . ARG A 1 199 ? 34.135 5.672 -12.930 1.00 85.75 199 ARG A CA 1
ATOM 1550 C C . ARG A 1 199 ? 33.087 6.230 -13.887 1.00 85.75 199 ARG A C 1
ATOM 1552 O O . ARG A 1 199 ? 33.396 6.564 -15.024 1.00 85.75 199 ARG A O 1
ATOM 1559 N N . LEU A 1 200 ? 31.844 6.377 -13.427 1.00 87.06 200 LEU A N 1
ATOM 1560 C CA . LEU A 1 200 ? 30.781 6.966 -14.241 1.00 87.06 200 LEU A CA 1
ATOM 1561 C C . LEU A 1 200 ? 31.102 8.416 -14.633 1.00 87.06 200 LEU A C 1
ATOM 1563 O O . LEU A 1 200 ? 30.865 8.815 -15.770 1.00 87.06 200 LEU A O 1
ATOM 1567 N N . ASN A 1 201 ? 31.619 9.217 -13.702 1.00 86.81 201 ASN A N 1
ATOM 1568 C CA . ASN A 1 201 ? 31.971 10.608 -13.974 1.00 86.81 201 ASN A CA 1
ATOM 1569 C C . ASN A 1 201 ? 33.188 10.721 -14.900 1.00 86.81 201 ASN A C 1
ATOM 1571 O O . ASN A 1 201 ? 33.209 11.613 -15.740 1.00 86.81 201 ASN A O 1
ATOM 1575 N N . GLU A 1 202 ? 34.169 9.828 -14.785 1.00 86.62 202 GLU A N 1
ATOM 1576 C CA . GLU A 1 202 ? 35.303 9.740 -15.713 1.00 86.62 202 GLU A CA 1
ATOM 1577 C C . GLU A 1 202 ? 34.851 9.348 -17.119 1.00 86.62 202 GLU A C 1
ATOM 1579 O O . GLU A 1 202 ? 35.175 10.048 -18.077 1.00 86.62 202 GLU A O 1
ATOM 1584 N N . ALA A 1 203 ? 34.006 8.320 -17.239 1.00 83.69 203 ALA A N 1
ATOM 1585 C CA . ALA A 1 203 ? 33.419 7.924 -18.515 1.00 83.69 203 ALA A CA 1
ATOM 1586 C C . ALA A 1 203 ? 32.646 9.087 -19.162 1.00 83.69 203 ALA A C 1
ATOM 1588 O O . ALA A 1 203 ? 32.750 9.312 -20.361 1.00 83.69 203 ALA A O 1
ATOM 1589 N N . LEU A 1 204 ? 31.920 9.886 -18.370 1.00 82.81 204 LEU A N 1
ATOM 1590 C CA . LEU A 1 204 ? 31.206 11.072 -18.857 1.00 82.81 204 LEU A CA 1
ATOM 1591 C C . LEU A 1 204 ? 32.125 12.252 -19.214 1.00 82.81 204 LEU A C 1
ATOM 1593 O O . LEU A 1 204 ? 31.760 13.052 -20.073 1.00 82.81 204 LEU A O 1
ATOM 1597 N N . LYS A 1 205 ? 33.291 12.378 -18.569 1.00 79.12 205 LYS A N 1
ATOM 1598 C CA . LYS A 1 205 ? 34.306 13.398 -18.887 1.00 79.12 205 LYS A CA 1
ATOM 1599 C C . LYS A 1 205 ? 35.048 13.103 -20.189 1.00 79.12 205 LYS A C 1
ATOM 1601 O O . LYS A 1 205 ? 35.561 14.038 -20.792 1.00 79.12 205 LYS A O 1
ATOM 1606 N N . GLY A 1 206 ? 35.071 11.844 -20.633 1.00 63.72 206 GLY A N 1
ATOM 1607 C CA . GLY A 1 206 ? 35.696 11.414 -21.888 1.00 63.72 206 GLY A CA 1
ATOM 1608 C C . GLY A 1 206 ? 35.119 12.055 -23.154 1.00 63.72 206 GLY A C 1
ATOM 1609 O O . GLY A 1 206 ? 35.695 11.873 -24.222 1.00 63.72 206 GLY A O 1
ATOM 1610 N N . GLN A 1 207 ? 34.031 12.831 -23.040 1.00 59.56 207 GLN A N 1
ATOM 1611 C CA . GLN A 1 207 ? 33.367 13.514 -24.143 1.00 59.56 207 GLN A CA 1
ATOM 1612 C C . GLN A 1 207 ? 34.318 14.511 -24.830 1.00 59.56 207 GLN A C 1
ATOM 1614 O O . GLN A 1 207 ? 34.332 15.704 -24.525 1.00 59.56 207 GLN A O 1
ATOM 1619 N N . LYS A 1 208 ? 35.103 14.031 -25.801 1.00 53.00 208 LYS A N 1
ATOM 1620 C CA . LYS A 1 208 ? 35.864 14.890 -26.707 1.00 53.00 208 LYS A CA 1
ATOM 1621 C C . LYS A 1 208 ? 34.874 15.786 -27.449 1.00 53.00 208 LYS A C 1
ATOM 1623 O O . LYS A 1 208 ? 33.968 15.308 -28.139 1.00 53.00 208 LYS A O 1
ATOM 1628 N N . ALA A 1 209 ? 35.045 17.096 -27.291 1.00 45.94 209 ALA A N 1
ATOM 1629 C CA . ALA A 1 209 ? 34.346 18.116 -28.058 1.00 45.94 209 ALA A CA 1
ATOM 1630 C C . ALA A 1 209 ? 34.716 17.960 -29.543 1.00 45.94 209 ALA A C 1
ATOM 1632 O O . ALA A 1 209 ? 35.694 18.532 -30.006 1.00 45.94 209 ALA A O 1
ATOM 1633 N N . GLY A 1 210 ? 33.999 17.109 -30.279 1.00 44.91 210 GLY A N 1
ATOM 1634 C CA . GLY A 1 210 ? 34.343 16.867 -31.683 1.00 44.91 210 GLY A CA 1
ATOM 1635 C C . GLY A 1 210 ? 33.473 15.891 -32.469 1.00 44.91 210 GLY A C 1
ATOM 1636 O O . GLY A 1 210 ? 33.474 15.966 -33.691 1.00 44.91 210 GLY A O 1
ATOM 1637 N N . LYS A 1 211 ? 32.688 15.011 -31.835 1.00 43.16 211 LYS A N 1
ATOM 1638 C CA . LYS A 1 211 ? 31.749 14.131 -32.561 1.00 43.16 211 LYS A CA 1
ATOM 1639 C C . LYS A 1 211 ? 30.305 14.410 -32.166 1.00 43.16 211 LYS A C 1
ATOM 1641 O O . LYS A 1 211 ? 29.627 13.612 -31.523 1.00 43.16 211 LYS A O 1
ATOM 1646 N N . THR A 1 212 ? 29.813 15.578 -32.567 1.00 39.81 212 THR A N 1
ATOM 1647 C CA . THR A 1 212 ? 28.375 15.814 -32.694 1.00 39.81 212 THR A CA 1
ATOM 1648 C C . THR A 1 212 ? 27.846 14.934 -33.821 1.00 39.81 212 THR A C 1
ATOM 1650 O O . THR A 1 212 ? 27.811 15.326 -34.983 1.00 39.81 212 THR A O 1
ATOM 1653 N N . VAL A 1 213 ? 27.416 13.717 -33.482 1.00 45.00 213 VAL A N 1
ATOM 1654 C CA . VAL A 1 213 ? 26.547 12.939 -34.371 1.00 45.00 213 VAL A CA 1
ATOM 1655 C C . VAL A 1 213 ? 25.329 13.822 -34.669 1.00 45.00 213 VAL A C 1
ATOM 1657 O O . VAL A 1 213 ? 24.715 14.318 -33.714 1.00 45.00 213 VAL A O 1
ATOM 1660 N N . PRO A 1 214 ? 24.983 14.085 -35.943 1.00 39.53 214 PRO A N 1
ATOM 1661 C CA . PRO A 1 214 ? 23.897 14.989 -36.273 1.00 39.53 214 PRO A CA 1
ATOM 1662 C C . PRO A 1 214 ? 22.606 14.452 -35.659 1.00 39.53 214 PRO A C 1
ATOM 1664 O O . PRO A 1 214 ? 22.077 13.413 -36.054 1.00 39.53 214 PRO A O 1
ATOM 1667 N N . ILE A 1 215 ? 22.095 15.174 -34.662 1.00 43.22 215 ILE A N 1
ATOM 1668 C CA . ILE A 1 215 ? 20.748 14.970 -34.150 1.00 43.22 215 ILE A CA 1
ATOM 1669 C C . ILE A 1 215 ? 19.828 15.331 -35.311 1.00 43.22 215 ILE A C 1
ATOM 1671 O O . ILE A 1 215 ? 19.595 16.511 -35.577 1.00 43.22 215 ILE A O 1
ATOM 1675 N N . MET A 1 216 ? 19.317 14.326 -36.027 1.00 38.81 216 MET A N 1
ATOM 1676 C CA . MET A 1 216 ? 18.256 14.561 -37.000 1.00 38.81 216 MET A CA 1
ATOM 1677 C C . MET A 1 216 ? 17.124 15.313 -36.283 1.00 38.81 216 MET A C 1
ATOM 1679 O O . MET A 1 216 ? 16.633 14.839 -35.249 1.00 38.81 216 MET A O 1
ATOM 1683 N N . PRO A 1 217 ? 16.708 16.491 -36.780 1.00 37.00 217 PRO A N 1
ATOM 1684 C CA . PRO A 1 217 ? 15.709 17.293 -36.102 1.00 37.00 217 PRO A CA 1
ATOM 1685 C C . PRO A 1 217 ? 14.411 16.491 -36.011 1.00 37.00 217 PRO A C 1
ATOM 1687 O O . PRO A 1 217 ? 13.778 16.170 -37.020 1.00 37.00 217 PRO A O 1
ATOM 1690 N N . ARG A 1 218 ? 13.982 16.174 -34.783 1.00 46.34 218 ARG A N 1
ATOM 1691 C CA . ARG A 1 218 ? 12.629 15.668 -34.531 1.00 46.34 218 ARG A CA 1
ATOM 1692 C C . ARG A 1 218 ? 11.650 16.727 -35.029 1.00 46.34 218 ARG A C 1
ATOM 1694 O O . ARG A 1 218 ? 11.442 17.741 -34.361 1.00 46.34 218 ARG A O 1
ATOM 1701 N N . LYS A 1 219 ? 11.038 16.491 -36.196 1.00 42.28 219 LYS A N 1
ATOM 1702 C CA . LYS A 1 219 ? 9.944 17.321 -36.717 1.00 42.28 219 LYS A CA 1
ATOM 1703 C C . LYS A 1 219 ? 8.906 17.473 -35.603 1.00 42.28 219 LYS A C 1
ATOM 1705 O O . LYS A 1 219 ? 8.364 16.478 -35.114 1.00 42.28 219 LYS A O 1
ATOM 1710 N N . ARG A 1 220 ? 8.684 18.717 -35.153 1.00 42.09 220 ARG A N 1
ATOM 1711 C CA . ARG A 1 220 ? 7.730 19.056 -34.085 1.00 42.09 220 ARG A CA 1
ATOM 1712 C C . ARG A 1 220 ? 6.409 18.329 -34.352 1.00 42.09 220 ARG A C 1
ATOM 1714 O O . ARG A 1 220 ? 5.898 18.366 -35.472 1.00 42.09 220 ARG A O 1
ATOM 1721 N N . LYS A 1 221 ? 5.853 17.657 -33.334 1.00 46.88 221 LYS A N 1
ATOM 1722 C CA . LYS A 1 221 ? 4.512 17.060 -33.422 1.00 46.88 221 LYS A CA 1
ATOM 1723 C C . LYS A 1 221 ? 3.549 18.170 -33.827 1.00 46.88 221 LYS A C 1
ATOM 1725 O O . LYS A 1 221 ? 3.323 19.093 -33.053 1.00 46.88 221 LYS A O 1
ATOM 1730 N N . VAL A 1 222 ? 2.995 18.081 -35.032 1.00 48.44 222 VAL A N 1
ATOM 1731 C CA . VAL A 1 222 ? 1.988 19.026 -35.507 1.00 48.44 222 VAL A CA 1
ATOM 1732 C C . VAL A 1 222 ? 0.688 18.730 -34.756 1.00 48.44 222 VAL A C 1
ATOM 1734 O O . VAL A 1 222 ? -0.148 17.942 -35.199 1.00 48.44 222 VAL A O 1
ATOM 1737 N N . THR A 1 223 ? 0.551 19.284 -33.554 1.00 46.00 223 THR A N 1
ATOM 1738 C CA . THR A 1 223 ? -0.668 19.201 -32.752 1.00 46.00 223 THR A CA 1
ATOM 1739 C C . THR A 1 223 ? -1.624 20.299 -33.206 1.00 46.00 223 THR A C 1
ATOM 1741 O O . THR A 1 223 ? -1.322 21.488 -33.181 1.00 46.00 223 THR A O 1
ATOM 1744 N N . GLY A 1 224 ? -2.780 19.883 -33.715 1.00 59.22 224 GLY A N 1
ATOM 1745 C CA . GLY A 1 224 ? -3.830 20.776 -34.191 1.00 59.22 224 GLY A CA 1
ATOM 1746 C C . GLY A 1 224 ? -4.732 20.092 -35.212 1.00 59.22 224 GLY A C 1
ATOM 1747 O O . GLY A 1 224 ? -4.365 19.072 -35.808 1.00 59.22 224 GLY A O 1
ATOM 1748 N N . ARG A 1 225 ? -5.926 20.651 -35.403 1.00 63.78 225 ARG A N 1
ATOM 1749 C CA . ARG A 1 225 ? -6.846 20.264 -36.477 1.00 63.78 225 ARG A CA 1
ATOM 1750 C C . ARG A 1 225 ? -6.755 21.285 -37.607 1.00 63.78 225 ARG A C 1
ATOM 1752 O O . ARG A 1 225 ? -6.414 22.440 -37.366 1.00 63.78 225 ARG A O 1
ATOM 1759 N N . LEU A 1 226 ? -6.992 20.831 -38.828 1.00 69.38 226 LEU A N 1
ATOM 1760 C CA . LEU A 1 226 ? -7.263 21.688 -39.972 1.00 69.38 226 LEU A CA 1
ATOM 1761 C C . LEU A 1 226 ? -8.678 22.277 -39.830 1.00 69.38 226 LEU A C 1
ATOM 1763 O O . LEU A 1 226 ? -9.501 21.676 -39.129 1.00 69.38 226 LEU A O 1
ATOM 1767 N N . PRO A 1 227 ? -8.984 23.398 -40.506 1.00 64.44 227 PRO A N 1
ATOM 1768 C CA . PRO A 1 227 ? -10.335 23.966 -40.550 1.00 64.44 227 PRO A CA 1
ATOM 1769 C C . PRO A 1 227 ? -11.400 22.942 -40.971 1.00 64.44 227 PRO A C 1
ATOM 1771 O O . PRO A 1 227 ? -12.513 22.948 -40.461 1.00 64.44 227 PRO A O 1
ATOM 1774 N N . SER A 1 228 ? -11.024 21.968 -41.805 1.00 61.75 228 SER A N 1
ATOM 1775 C CA . SER A 1 228 ? -11.877 20.854 -42.229 1.00 61.75 228 SER A CA 1
ATOM 1776 C C . SER A 1 228 ? -12.094 19.747 -41.191 1.00 61.75 228 SER A C 1
ATOM 1778 O O . SER A 1 228 ? -12.719 18.729 -41.493 1.00 61.75 228 SER A O 1
ATOM 1780 N N . GLY A 1 229 ? -11.580 19.907 -39.968 1.00 71.19 229 GLY A N 1
ATOM 1781 C CA . GLY A 1 229 ? -11.730 18.954 -38.864 1.00 71.19 229 GLY A CA 1
ATOM 1782 C C . GLY A 1 229 ? -10.738 17.784 -38.886 1.00 71.19 229 GLY A C 1
ATOM 1783 O O . GLY A 1 229 ? -10.641 17.047 -37.897 1.00 71.19 229 GLY A O 1
ATOM 1784 N N . LEU A 1 230 ? -9.959 17.636 -39.965 1.00 78.38 230 LEU A N 1
ATOM 1785 C CA . LEU A 1 230 ? -8.904 16.630 -40.103 1.00 78.38 230 LEU A CA 1
ATOM 1786 C C . LEU A 1 230 ? -7.703 16.935 -39.198 1.00 78.38 230 LEU A C 1
ATOM 1788 O O . LEU A 1 230 ? -7.347 18.097 -39.000 1.00 78.38 230 LEU A O 1
ATOM 1792 N N . PRO A 1 231 ? -7.007 15.921 -38.666 1.00 82.19 231 PRO A N 1
ATOM 1793 C CA . PRO A 1 231 ? -5.738 16.159 -37.993 1.00 82.19 231 PRO A CA 1
ATOM 1794 C C . PRO A 1 231 ? -4.688 16.757 -38.943 1.00 82.19 231 PRO A C 1
ATOM 1796 O O . PRO A 1 231 ? -4.576 16.326 -40.090 1.00 82.19 231 PRO A O 1
ATOM 1799 N N . LYS A 1 232 ? -3.849 17.688 -38.474 1.00 82.69 232 LYS A N 1
ATOM 1800 C CA . LYS A 1 232 ? -2.789 18.289 -39.315 1.00 82.69 232 LYS A CA 1
ATOM 1801 C C . LYS A 1 232 ? -1.784 17.264 -39.867 1.00 82.69 232 LYS A C 1
ATOM 1803 O O . LYS A 1 232 ? -1.183 17.486 -40.910 1.00 82.69 232 LYS A O 1
ATOM 1808 N N . TYR A 1 233 ? -1.649 16.108 -39.215 1.00 82.25 233 TYR A N 1
ATOM 1809 C CA . TYR A 1 233 ? -0.815 14.998 -39.680 1.00 82.25 233 TYR A CA 1
ATOM 1810 C C . TYR A 1 233 ? -1.449 14.145 -40.796 1.00 82.25 233 TYR A C 1
ATOM 1812 O O . TYR A 1 233 ? -0.847 13.152 -41.190 1.00 82.25 233 TYR A O 1
ATOM 1820 N N . THR A 1 234 ? -2.634 14.486 -41.313 1.00 83.19 234 THR A N 1
ATOM 1821 C CA . THR A 1 234 ? -3.335 13.670 -42.326 1.00 83.19 234 THR A CA 1
ATOM 1822 C C . THR A 1 234 ? -2.539 13.548 -43.625 1.00 83.19 234 THR A C 1
ATOM 1824 O O . THR A 1 234 ? -2.237 12.433 -44.036 1.00 83.19 234 THR A O 1
ATOM 1827 N N . LYS A 1 235 ? -2.129 14.677 -44.220 1.00 85.19 235 LYS A N 1
ATOM 1828 C CA . LYS A 1 235 ? -1.309 14.702 -45.445 1.00 85.19 235 LYS A CA 1
ATOM 1829 C C . LYS A 1 235 ? 0.007 13.918 -45.302 1.00 85.19 235 LYS A C 1
ATOM 1831 O O . LYS A 1 235 ? 0.173 12.955 -46.043 1.00 85.19 235 LYS A O 1
ATOM 1836 N N . PRO A 1 236 ? 0.869 14.192 -44.297 1.00 87.19 236 PRO A N 1
ATOM 1837 C CA . PRO A 1 236 ? 2.128 13.457 -44.167 1.00 87.19 236 PRO A CA 1
ATOM 1838 C C . PRO A 1 236 ? 1.924 11.970 -43.848 1.00 87.19 236 PRO A C 1
ATOM 1840 O O . PRO A 1 236 ? 2.770 11.157 -44.189 1.00 87.19 236 PRO A O 1
ATOM 1843 N N . THR A 1 237 ? 0.810 11.588 -43.208 1.00 84.38 237 THR A N 1
ATOM 1844 C CA . THR A 1 237 ? 0.507 10.169 -42.947 1.00 84.38 237 THR A CA 1
ATOM 1845 C C . THR A 1 237 ? 0.113 9.429 -44.224 1.00 84.38 237 THR A C 1
ATOM 1847 O O . THR A 1 237 ? 0.536 8.294 -44.411 1.00 84.38 237 THR A O 1
ATOM 1850 N N . ILE A 1 238 ? -0.667 10.060 -45.106 1.00 86.06 238 ILE A N 1
ATOM 1851 C CA . ILE A 1 238 ? -1.044 9.476 -46.400 1.00 86.06 238 ILE A CA 1
ATOM 1852 C C . ILE A 1 238 ? 0.182 9.389 -47.315 1.00 86.06 238 ILE A C 1
ATOM 1854 O O . ILE A 1 238 ? 0.452 8.316 -47.833 1.00 86.06 238 ILE A O 1
ATOM 1858 N N . GLU A 1 239 ? 0.976 10.457 -47.428 1.00 87.56 239 GLU A N 1
ATOM 1859 C CA . GLU A 1 239 ? 2.198 10.474 -48.249 1.00 87.56 239 GLU A CA 1
ATOM 1860 C C . GLU A 1 239 ? 3.220 9.420 -47.800 1.00 87.56 239 GLU A C 1
ATOM 1862 O O . GLU A 1 239 ? 3.833 8.751 -48.627 1.00 87.56 239 GLU A O 1
ATOM 1867 N N . ALA A 1 240 ? 3.392 9.237 -46.487 1.00 84.44 240 ALA A N 1
ATOM 1868 C CA . ALA A 1 240 ? 4.260 8.195 -45.945 1.00 84.44 240 ALA A CA 1
ATOM 1869 C C . ALA A 1 240 ? 3.769 6.788 -46.307 1.00 84.44 240 ALA A C 1
ATOM 1871 O O . ALA A 1 240 ? 4.579 5.927 -46.640 1.00 84.44 240 ALA A O 1
ATOM 1872 N N . LEU A 1 241 ? 2.454 6.552 -46.262 1.00 83.19 241 LEU A N 1
ATOM 1873 C CA . LEU A 1 241 ? 1.849 5.275 -46.648 1.00 83.19 241 LEU A CA 1
ATOM 1874 C C . LEU A 1 241 ? 1.899 5.041 -48.164 1.00 83.19 241 LEU A C 1
ATOM 1876 O O . LEU A 1 241 ? 2.103 3.911 -48.585 1.00 83.19 241 LEU A O 1
ATOM 1880 N N . GLU A 1 242 ? 1.762 6.086 -48.980 1.00 85.12 242 GLU A N 1
ATOM 1881 C CA . GLU A 1 242 ? 1.907 6.000 -50.439 1.00 85.12 242 GLU A CA 1
ATOM 1882 C C . GLU A 1 242 ? 3.354 5.669 -50.830 1.00 85.12 242 GLU A C 1
ATOM 1884 O O . GLU A 1 242 ? 3.578 4.739 -51.599 1.00 85.12 242 GLU A O 1
ATOM 1889 N N . LYS A 1 243 ? 4.341 6.354 -50.235 1.00 84.44 243 LYS A N 1
ATOM 1890 C CA . LYS A 1 243 ? 5.774 6.089 -50.469 1.00 84.44 243 LYS A CA 1
ATOM 1891 C C . LYS A 1 243 ? 6.237 4.721 -49.970 1.00 84.44 243 LYS A C 1
ATOM 1893 O O . LYS A 1 243 ? 7.212 4.190 -50.483 1.00 84.44 243 LYS A O 1
ATOM 1898 N N . SER A 1 244 ? 5.563 4.171 -48.964 1.00 80.44 244 SER A N 1
ATOM 1899 C CA . SER A 1 244 ? 5.846 2.836 -48.421 1.00 80.44 244 SER A CA 1
ATOM 1900 C C . SER A 1 244 ? 4.970 1.738 -49.028 1.00 80.44 244 SER A C 1
ATOM 1902 O O . SER A 1 244 ? 4.952 0.626 -48.503 1.00 80.44 244 SER A O 1
ATOM 1904 N N . GLU A 1 245 ? 4.226 2.034 -50.101 1.00 79.88 245 GLU A N 1
ATOM 1905 C CA . GLU A 1 245 ? 3.319 1.093 -50.773 1.00 79.88 245 GLU A CA 1
ATOM 1906 C C . GLU A 1 245 ? 2.333 0.391 -49.818 1.00 79.88 245 GLU A C 1
ATOM 1908 O O . GLU A 1 245 ? 1.990 -0.772 -50.008 1.00 79.88 245 GLU A O 1
ATOM 1913 N N . GLY A 1 246 ? 1.888 1.075 -48.762 1.00 72.88 246 GLY A N 1
ATOM 1914 C CA . GLY A 1 246 ? 0.980 0.524 -47.752 1.00 72.88 246 GLY A CA 1
ATOM 1915 C C . GLY A 1 246 ? 1.658 -0.241 -46.610 1.00 72.88 246 GLY A C 1
ATOM 1916 O O . GLY A 1 246 ? 0.978 -0.641 -45.659 1.00 72.88 246 GLY A O 1
ATOM 1917 N N . ASN A 1 247 ? 2.987 -0.396 -46.627 1.00 82.12 247 ASN A N 1
ATOM 1918 C CA . ASN A 1 247 ? 3.727 -1.024 -45.537 1.00 82.12 247 ASN A CA 1
ATOM 1919 C C . ASN A 1 247 ? 3.762 -0.114 -44.297 1.00 82.12 247 ASN A C 1
ATOM 1921 O O . ASN A 1 247 ? 4.484 0.880 -44.231 1.00 82.12 247 ASN A O 1
ATOM 1925 N N . GLN A 1 248 ? 3.009 -0.499 -43.264 1.00 80.75 248 GLN A N 1
ATOM 1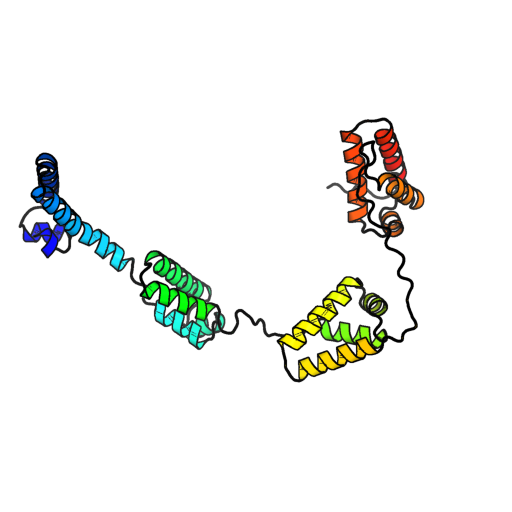926 C CA . GLN A 1 248 ? 2.904 0.260 -42.015 1.00 80.75 248 GLN A CA 1
ATOM 1927 C C . GLN A 1 248 ? 4.234 0.392 -41.261 1.00 80.75 248 GLN A C 1
ATOM 1929 O O . GLN A 1 248 ? 4.416 1.375 -40.546 1.00 80.75 248 GLN A O 1
ATOM 1934 N N . THR A 1 249 ? 5.152 -0.567 -41.394 1.00 77.06 249 THR A N 1
ATOM 1935 C CA . THR A 1 249 ? 6.461 -0.517 -40.730 1.00 77.06 249 THR A CA 1
ATOM 1936 C C . THR A 1 249 ? 7.336 0.549 -41.381 1.00 77.06 249 THR A C 1
ATOM 1938 O O . THR A 1 249 ? 7.728 1.505 -40.715 1.00 77.06 249 THR A O 1
ATOM 1941 N N . ALA A 1 250 ? 7.510 0.473 -42.702 1.00 76.00 250 ALA A N 1
ATOM 1942 C CA . ALA A 1 250 ? 8.283 1.454 -43.467 1.00 76.00 250 ALA A CA 1
ATOM 1943 C C . ALA A 1 250 ? 7.648 2.861 -43.418 1.00 76.00 250 ALA A C 1
ATOM 1945 O O . ALA A 1 250 ? 8.336 3.877 -43.298 1.00 76.00 250 ALA A O 1
ATOM 1946 N N . GLY A 1 251 ? 6.313 2.945 -43.422 1.00 79.25 251 GLY A N 1
ATOM 1947 C CA . GLY A 1 251 ? 5.598 4.208 -43.244 1.00 79.25 251 GLY A CA 1
ATOM 1948 C C . GLY A 1 251 ? 5.802 4.820 -41.852 1.00 79.25 251 GLY A C 1
ATOM 1949 O O . GLY A 1 251 ? 5.945 6.037 -41.735 1.00 79.25 251 GLY A O 1
ATOM 1950 N N . ALA A 1 252 ? 5.867 4.008 -40.792 1.00 77.12 252 ALA A N 1
ATOM 1951 C CA . ALA A 1 252 ? 6.132 4.487 -39.434 1.00 77.12 252 ALA A CA 1
ATOM 1952 C C . ALA A 1 252 ? 7.575 5.003 -39.292 1.00 77.12 252 ALA A C 1
ATOM 1954 O O . ALA A 1 252 ? 7.786 6.084 -38.734 1.00 77.12 252 ALA A O 1
ATOM 1955 N N . GLU A 1 253 ? 8.535 4.285 -39.877 1.00 77.31 253 GLU A N 1
ATOM 1956 C CA . GLU A 1 253 ? 9.951 4.667 -39.937 1.00 77.31 253 GLU A CA 1
ATOM 1957 C C . GLU A 1 253 ? 10.161 5.989 -40.682 1.00 77.31 253 GLU A C 1
ATOM 1959 O O . GLU A 1 253 ? 10.779 6.903 -40.136 1.00 77.31 253 GLU A O 1
ATOM 1964 N N . SER A 1 254 ? 9.546 6.165 -41.858 1.00 80.25 254 SER A N 1
ATOM 1965 C CA . SER A 1 254 ? 9.629 7.417 -42.634 1.00 80.25 254 SER A CA 1
ATOM 1966 C C . SER A 1 254 ? 9.103 8.651 -41.882 1.00 80.25 254 SER A C 1
ATOM 1968 O O . SER A 1 254 ? 9.495 9.789 -42.151 1.00 80.25 254 SER A O 1
ATOM 1970 N N . LEU A 1 255 ? 8.211 8.430 -40.913 1.00 78.19 255 LEU A N 1
ATOM 1971 C CA . LEU A 1 255 ? 7.613 9.466 -40.078 1.00 78.19 255 LEU A CA 1
ATOM 1972 C C . LEU A 1 255 ? 8.326 9.632 -38.731 1.00 78.19 255 LEU A C 1
ATOM 1974 O O . LEU A 1 255 ? 7.940 10.518 -37.961 1.00 78.19 255 LEU A O 1
ATOM 1978 N N . GLY A 1 256 ? 9.326 8.798 -38.431 1.00 79.94 256 GLY A N 1
ATOM 1979 C CA . GLY A 1 256 ? 10.019 8.774 -37.144 1.00 79.94 256 GLY A CA 1
ATOM 1980 C C . GLY A 1 256 ? 9.079 8.485 -35.969 1.00 79.94 256 GLY A C 1
ATOM 1981 O O . GLY A 1 256 ? 9.237 9.061 -34.889 1.00 79.94 256 GLY A O 1
ATOM 1982 N N . ILE A 1 257 ? 8.047 7.659 -36.182 1.00 81.00 257 ILE A N 1
ATOM 1983 C CA . ILE A 1 257 ? 7.061 7.279 -35.161 1.00 81.00 257 ILE A CA 1
ATOM 1984 C C . ILE A 1 257 ? 6.995 5.763 -34.991 1.00 81.00 257 ILE A C 1
ATOM 1986 O O . ILE A 1 257 ? 7.376 5.005 -35.869 1.00 81.00 257 ILE A O 1
ATOM 1990 N N . SER A 1 258 ? 6.457 5.307 -33.859 1.00 80.81 258 SER A N 1
ATOM 1991 C CA . SER A 1 258 ? 6.203 3.882 -33.641 1.00 80.81 258 SER A CA 1
ATOM 1992 C C . SER A 1 258 ? 5.021 3.377 -34.483 1.00 80.81 258 SER A C 1
ATOM 1994 O O . SER A 1 258 ? 4.086 4.133 -34.765 1.00 80.81 258 SER A O 1
ATOM 1996 N N . ILE A 1 259 ? 5.007 2.080 -34.823 1.00 75.56 259 ILE A N 1
ATOM 1997 C CA . ILE A 1 259 ? 3.895 1.427 -35.547 1.00 75.56 259 ILE A CA 1
ATOM 1998 C C . ILE A 1 259 ? 2.540 1.640 -34.837 1.00 75.56 259 ILE A C 1
ATOM 2000 O O . ILE A 1 259 ? 1.576 2.030 -35.504 1.00 75.56 259 ILE A O 1
ATOM 2004 N N . PRO A 1 260 ? 2.421 1.494 -33.496 1.00 79.69 260 PRO A N 1
ATOM 2005 C CA . PRO A 1 260 ? 1.189 1.856 -32.790 1.00 79.69 260 PRO A CA 1
ATOM 2006 C C . PRO A 1 260 ? 0.807 3.333 -32.962 1.00 79.69 260 PRO A C 1
ATOM 2008 O O . PRO A 1 260 ? -0.374 3.661 -33.087 1.00 79.69 260 PRO A O 1
ATOM 2011 N N . GLY A 1 261 ? 1.797 4.231 -33.019 1.00 76.94 261 GLY A N 1
ATOM 2012 C CA . GLY A 1 261 ? 1.596 5.653 -33.292 1.00 76.94 261 GLY A CA 1
ATOM 2013 C C . GLY A 1 261 ? 1.047 5.921 -34.695 1.00 76.94 261 GLY A C 1
ATOM 2014 O O . GLY A 1 261 ? 0.163 6.765 -34.849 1.00 76.94 261 GLY A O 1
ATOM 2015 N N . LEU A 1 262 ? 1.508 5.181 -35.707 1.00 83.81 262 LEU A N 1
ATOM 2016 C CA . LEU A 1 262 ? 0.964 5.246 -37.065 1.00 83.81 262 LEU A CA 1
ATOM 2017 C C . LEU A 1 262 ? -0.484 4.738 -37.111 1.00 83.81 262 LEU A C 1
ATOM 2019 O O . LEU A 1 262 ? -1.363 5.441 -37.611 1.00 83.81 262 LEU A O 1
ATOM 2023 N N . ARG A 1 263 ? -0.764 3.572 -36.511 1.00 84.62 263 ARG A N 1
ATOM 2024 C CA . ARG A 1 263 ? -2.128 3.014 -36.415 1.00 84.62 263 ARG A CA 1
ATOM 2025 C C . ARG A 1 263 ? -3.092 3.968 -35.718 1.00 84.62 263 ARG A C 1
ATOM 2027 O O . ARG A 1 263 ? -4.227 4.145 -36.157 1.00 84.62 263 ARG A O 1
ATOM 2034 N N . TYR A 1 264 ? -2.630 4.639 -34.665 1.00 87.25 264 TYR A N 1
ATOM 2035 C CA . TYR A 1 264 ? -3.403 5.682 -34.003 1.00 87.25 264 TYR A CA 1
ATOM 2036 C C . TYR A 1 264 ? -3.760 6.827 -34.962 1.00 87.25 264 TYR A C 1
ATOM 2038 O O . TYR A 1 264 ? -4.915 7.250 -34.999 1.00 87.25 264 TYR A O 1
ATOM 2046 N N . ARG A 1 265 ? -2.804 7.318 -35.765 1.00 87.06 265 ARG A N 1
ATOM 2047 C CA . ARG A 1 265 ? -3.058 8.392 -36.741 1.00 87.06 265 ARG A CA 1
ATOM 2048 C C . ARG A 1 265 ? -4.074 7.973 -37.800 1.00 87.06 265 ARG A C 1
ATOM 2050 O O . ARG A 1 265 ? -5.006 8.735 -38.039 1.00 87.06 265 ARG A O 1
ATOM 2057 N N . ILE A 1 266 ? -3.939 6.769 -38.357 1.00 86.38 266 ILE A N 1
ATOM 2058 C CA . ILE A 1 266 ? -4.887 6.180 -39.320 1.00 86.38 266 ILE A CA 1
ATOM 2059 C C . ILE A 1 266 ? -6.304 6.193 -38.730 1.00 86.38 266 ILE A C 1
ATOM 2061 O O . ILE A 1 266 ? -7.201 6.831 -39.279 1.00 86.38 266 ILE A O 1
ATOM 2065 N N . ARG A 1 267 ? -6.473 5.628 -37.528 1.00 87.31 267 ARG A N 1
ATOM 2066 C CA . ARG A 1 267 ? -7.767 5.567 -36.831 1.00 87.31 267 ARG A CA 1
ATOM 2067 C C . ARG A 1 267 ? -8.374 6.945 -36.566 1.00 87.31 267 ARG A C 1
ATOM 2069 O O . ARG A 1 267 ? -9.590 7.117 -36.541 1.00 87.31 267 ARG A O 1
ATOM 2076 N N . ARG A 1 268 ? -7.538 7.954 -36.310 1.00 85.19 268 ARG A N 1
ATOM 2077 C CA . ARG A 1 268 ? -7.992 9.336 -36.090 1.00 85.19 268 ARG A CA 1
ATOM 2078 C C . ARG A 1 268 ? -8.439 10.017 -37.380 1.00 85.19 268 ARG A C 1
ATOM 2080 O O . ARG A 1 268 ? -9.355 10.833 -37.306 1.00 85.19 268 ARG A O 1
ATOM 2087 N N . ILE A 1 269 ? -7.824 9.695 -38.516 1.00 85.06 269 ILE A N 1
ATOM 2088 C CA . ILE A 1 269 ? -8.243 10.179 -39.837 1.00 85.06 269 ILE A CA 1
ATOM 2089 C C . ILE A 1 269 ? -9.591 9.549 -40.212 1.00 85.06 269 ILE A C 1
ATOM 2091 O O . ILE A 1 269 ? -10.506 10.276 -40.589 1.00 85.06 269 ILE A O 1
ATOM 2095 N N . GLU A 1 270 ? -9.755 8.240 -40.000 1.00 85.50 270 GLU A N 1
ATOM 2096 C CA . GLU A 1 270 ? -11.023 7.524 -40.223 1.00 85.50 270 GLU A CA 1
ATOM 2097 C C . GLU A 1 270 ? -12.167 8.113 -39.389 1.00 85.50 270 GLU A C 1
ATOM 2099 O O . GLU A 1 270 ? -13.183 8.539 -39.937 1.00 85.50 270 GLU A O 1
ATOM 2104 N N . LYS A 1 271 ? -11.957 8.272 -38.075 1.00 86.31 271 LYS A N 1
ATOM 2105 C CA . LYS A 1 271 ? -12.949 8.890 -37.179 1.00 86.31 271 LYS A CA 1
ATOM 2106 C C . LYS A 1 271 ? -13.285 10.334 -37.553 1.00 86.31 271 LYS A C 1
ATOM 2108 O O . LYS A 1 271 ? -14.412 10.780 -37.348 1.00 86.31 271 LYS A O 1
ATOM 2113 N N . ALA A 1 272 ? -12.315 11.100 -38.053 1.00 80.69 272 ALA A N 1
ATOM 2114 C CA . ALA A 1 272 ? -12.573 12.461 -38.518 1.00 80.69 272 ALA A CA 1
ATOM 2115 C C . ALA A 1 272 ? -13.429 12.458 -39.796 1.00 80.69 272 ALA A C 1
ATOM 2117 O O . ALA A 1 272 ? -14.330 13.287 -39.926 1.00 80.69 272 ALA A O 1
ATOM 2118 N N . ALA A 1 273 ? -13.204 11.504 -40.701 1.00 82.81 273 ALA A N 1
ATOM 2119 C CA . ALA A 1 273 ? -14.004 11.357 -41.909 1.00 82.81 273 ALA A CA 1
ATOM 2120 C C . ALA A 1 273 ? -15.448 10.929 -41.633 1.00 82.81 273 ALA A C 1
ATOM 2122 O O . ALA A 1 273 ? -16.369 11.518 -42.201 1.00 82.81 273 ALA A O 1
ATOM 2123 N N . GLU A 1 274 ? -15.657 10.004 -40.698 1.00 83.06 274 GLU A N 1
ATOM 2124 C CA . GLU A 1 274 ? -16.994 9.602 -40.244 1.00 83.06 274 GLU A CA 1
ATOM 2125 C C . GLU A 1 274 ? -17.761 10.750 -39.580 1.00 83.06 274 GLU A C 1
ATOM 2127 O O . GLU A 1 274 ? -18.964 10.898 -39.794 1.00 83.06 274 GLU A O 1
ATOM 2132 N N . LYS A 1 275 ? -17.063 11.577 -38.790 1.00 80.69 275 LYS A N 1
ATOM 2133 C CA . LYS A 1 275 ? -17.680 12.651 -38.007 1.00 80.69 275 LYS A CA 1
ATOM 2134 C C . LYS A 1 275 ? -18.057 13.875 -38.842 1.00 80.69 275 LYS A C 1
ATOM 2136 O O . LYS A 1 275 ? -19.136 14.418 -38.646 1.00 80.69 275 LYS A O 1
ATOM 2141 N N . PHE A 1 276 ? -17.167 14.344 -39.717 1.00 78.75 276 PHE A N 1
ATOM 2142 C CA . PHE A 1 276 ? -17.362 15.623 -40.414 1.00 78.75 276 PHE A CA 1
ATOM 2143 C C . PHE A 1 276 ? -17.977 15.475 -41.812 1.00 78.75 276 PHE A C 1
ATOM 2145 O O . PHE A 1 276 ? -18.531 16.447 -42.312 1.00 78.75 276 PHE A O 1
ATOM 2152 N N . LYS A 1 277 ? -17.887 14.290 -42.444 1.00 79.94 277 LYS A N 1
ATOM 2153 C CA . LYS A 1 277 ? -18.518 13.920 -43.736 1.00 79.94 277 LYS A CA 1
ATOM 2154 C C . LYS A 1 277 ? -18.391 14.941 -44.890 1.00 79.94 277 LYS A C 1
ATOM 2156 O O . LYS A 1 277 ? -19.134 14.849 -45.868 1.00 79.94 277 LYS A O 1
ATOM 2161 N N . ASN A 1 278 ? -17.448 15.877 -44.818 1.00 81.62 278 ASN A N 1
ATOM 2162 C CA . ASN A 1 278 ? -17.223 16.902 -45.832 1.00 81.62 278 ASN A CA 1
ATOM 2163 C C . ASN A 1 278 ? -16.400 16.349 -47.015 1.00 81.62 278 ASN A C 1
AT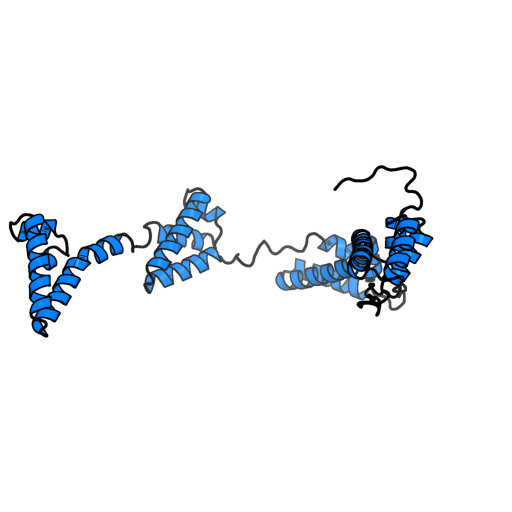OM 2165 O O . ASN A 1 278 ? -15.843 15.248 -46.961 1.00 81.62 278 ASN A O 1
ATOM 2169 N N . LYS A 1 279 ? -16.347 17.101 -48.122 1.00 82.19 279 LYS A N 1
ATOM 2170 C CA . LYS A 1 279 ? -15.655 16.679 -49.356 1.00 82.19 279 LYS A CA 1
ATOM 2171 C C . LYS A 1 279 ? -14.176 16.360 -49.102 1.00 82.19 279 LYS A C 1
ATOM 2173 O O . LYS A 1 279 ? -13.664 15.371 -49.619 1.00 82.19 279 LYS A O 1
ATOM 2178 N N . GLU A 1 280 ? -13.507 17.150 -48.265 1.00 79.44 280 GLU A N 1
ATOM 2179 C CA . GLU A 1 280 ? -12.089 16.969 -47.930 1.00 79.44 280 GLU A CA 1
ATOM 2180 C C . GLU A 1 280 ? -11.810 15.722 -47.085 1.00 79.44 280 GLU A C 1
ATOM 2182 O O . GLU A 1 280 ? -10.826 15.020 -47.317 1.00 79.44 280 GLU A O 1
ATOM 2187 N N . THR A 1 281 ? -12.664 15.394 -46.115 1.00 83.19 281 THR A N 1
ATOM 2188 C CA . THR A 1 281 ? -12.455 14.200 -45.293 1.00 83.19 281 THR A CA 1
ATOM 2189 C C . THR A 1 281 ? -12.777 12.921 -46.060 1.00 83.19 281 THR A C 1
ATOM 2191 O O . THR A 1 281 ? -12.087 11.917 -45.879 1.00 83.19 281 THR A O 1
ATOM 2194 N N . LYS A 1 282 ? -13.756 12.963 -46.975 1.00 83.25 282 LYS A N 1
ATOM 2195 C CA . LYS A 1 282 ? -14.065 11.854 -47.892 1.00 83.25 282 LYS A CA 1
ATOM 2196 C C . LYS A 1 282 ? -12.911 11.575 -48.857 1.00 83.25 282 LYS A C 1
ATOM 2198 O O . LYS A 1 282 ? -12.536 10.416 -49.029 1.00 83.25 282 LYS A O 1
ATOM 2203 N N . THR A 1 283 ? -12.308 12.611 -49.444 1.00 86.19 283 THR A N 1
ATOM 2204 C CA . THR A 1 283 ? -11.151 12.441 -50.341 1.00 86.19 283 THR A CA 1
ATOM 2205 C C . THR A 1 283 ? -9.911 11.963 -49.588 1.00 86.19 283 THR A C 1
ATOM 2207 O O . THR A 1 283 ? -9.222 11.062 -50.067 1.00 86.19 283 THR A O 1
ATOM 2210 N N . ALA A 1 284 ? -9.654 12.481 -48.383 1.00 83.38 284 ALA A N 1
ATOM 2211 C CA . ALA A 1 284 ? -8.568 12.002 -47.529 1.00 83.38 284 ALA A CA 1
ATOM 2212 C C . ALA A 1 284 ? -8.744 10.524 -47.138 1.00 83.38 284 ALA A C 1
ATOM 2214 O O . ALA A 1 284 ? -7.783 9.758 -47.190 1.00 83.38 284 ALA A O 1
ATOM 2215 N N . LEU A 1 285 ? -9.969 10.099 -46.808 1.00 86.44 285 LEU A N 1
ATOM 2216 C CA . LEU A 1 285 ? -10.275 8.702 -46.497 1.00 86.44 285 LEU A CA 1
ATOM 2217 C C . LEU A 1 285 ? -10.095 7.786 -47.714 1.00 86.44 285 LEU A C 1
ATOM 2219 O O . LEU A 1 285 ? -9.563 6.687 -47.576 1.00 86.44 285 LEU A O 1
ATOM 2223 N N . ALA A 1 286 ? -10.507 8.228 -48.905 1.00 86.31 286 ALA A N 1
ATOM 2224 C CA . ALA A 1 286 ? -10.323 7.466 -50.139 1.00 86.31 286 ALA A CA 1
ATOM 2225 C C . ALA A 1 286 ? -8.834 7.258 -50.462 1.00 86.31 286 ALA A C 1
ATOM 2227 O O . ALA A 1 286 ? -8.422 6.131 -50.741 1.00 86.31 286 ALA A O 1
ATOM 2228 N N . LYS A 1 287 ? -8.014 8.313 -50.345 1.00 87.50 287 LYS A N 1
ATOM 2229 C CA . LYS A 1 287 ? -6.555 8.228 -50.526 1.00 87.50 287 LYS A CA 1
ATOM 2230 C C . LYS A 1 287 ? -5.898 7.329 -49.482 1.00 87.50 287 LYS A C 1
ATOM 2232 O O . LYS A 1 287 ? -5.120 6.455 -49.841 1.00 87.50 287 LYS A O 1
ATOM 2237 N N . LEU A 1 288 ? -6.284 7.461 -48.211 1.00 86.50 288 LEU A N 1
ATOM 2238 C CA . LEU A 1 288 ? -5.803 6.600 -47.128 1.00 86.50 288 LEU A CA 1
ATOM 2239 C C . LEU A 1 288 ? -6.120 5.119 -47.392 1.00 86.50 288 LEU A C 1
ATOM 2241 O O . LEU A 1 288 ? -5.240 4.271 -47.276 1.00 86.50 288 LEU A O 1
ATOM 2245 N N . LYS A 1 289 ? -7.360 4.798 -47.787 1.00 85.94 289 LYS A N 1
ATOM 2246 C CA . LYS A 1 289 ? -7.768 3.424 -48.122 1.00 85.94 289 LYS A CA 1
ATOM 2247 C C . LYS A 1 289 ? -7.035 2.888 -49.350 1.00 85.94 289 LYS A C 1
ATOM 2249 O O . LYS A 1 289 ? -6.709 1.707 -49.376 1.00 85.94 289 LYS A O 1
ATOM 2254 N N . LYS A 1 290 ? -6.769 3.731 -50.353 1.00 86.62 290 LYS A N 1
ATOM 2255 C CA . LYS A 1 290 ? -5.971 3.357 -51.529 1.00 86.62 290 LYS A CA 1
ATOM 2256 C C . LYS A 1 290 ? -4.521 3.058 -51.138 1.00 86.62 290 LYS A C 1
ATOM 2258 O O . LYS A 1 290 ? -4.012 2.012 -51.517 1.00 86.62 290 LYS A O 1
ATOM 2263 N N . ALA A 1 291 ? -3.908 3.914 -50.322 1.00 82.38 291 ALA A N 1
ATOM 2264 C CA . ALA A 1 291 ? -2.548 3.728 -49.823 1.00 82.38 291 ALA A CA 1
ATOM 2265 C C . ALA A 1 291 ? -2.415 2.449 -48.977 1.00 82.38 291 ALA A C 1
ATOM 2267 O O . ALA A 1 291 ? -1.478 1.686 -49.159 1.00 82.38 291 ALA A O 1
ATOM 2268 N N . LEU A 1 292 ? -3.394 2.155 -48.115 1.00 80.12 292 LEU A N 1
ATOM 2269 C CA . LEU A 1 292 ? -3.414 0.931 -47.300 1.00 80.12 292 LEU A CA 1
ATOM 2270 C C . LEU A 1 292 ? -3.705 -0.352 -48.093 1.00 80.12 292 LEU A C 1
ATOM 2272 O O . LEU A 1 292 ? -3.432 -1.442 -47.598 1.00 80.12 292 LEU A O 1
ATOM 2276 N N . LYS A 1 293 ? -4.275 -0.245 -49.299 1.00 76.25 293 LYS A N 1
ATOM 2277 C CA . LYS A 1 293 ? -4.496 -1.389 -50.197 1.00 76.25 293 LYS A CA 1
ATOM 2278 C C . LYS A 1 293 ? -3.248 -1.771 -51.000 1.00 76.25 293 LYS A C 1
ATOM 2280 O O . LYS A 1 293 ? -3.248 -2.847 -51.598 1.00 76.25 293 LYS A O 1
ATOM 2285 N N . GLY A 1 294 ? -2.200 -0.942 -50.999 1.00 61.78 294 GLY A N 1
ATOM 2286 C CA . GLY A 1 294 ? -0.897 -1.306 -51.554 1.00 61.78 294 GLY A CA 1
ATOM 2287 C C . GLY A 1 294 ? -0.389 -2.601 -50.912 1.00 61.78 294 GLY A C 1
ATOM 2288 O O . GLY A 1 294 ? -0.276 -2.696 -49.694 1.00 61.78 294 GLY A O 1
ATOM 2289 N N . LYS A 1 295 ? -0.211 -3.640 -51.739 1.00 50.88 295 LYS A N 1
ATOM 2290 C CA . LYS A 1 295 ? 0.296 -4.983 -51.392 1.00 50.88 295 LYS A CA 1
ATOM 2291 C C . LYS A 1 295 ? -0.361 -5.689 -50.184 1.00 50.88 295 LYS A C 1
ATOM 2293 O O . LYS A 1 295 ? 0.278 -6.487 -49.508 1.00 50.88 295 LYS A O 1
ATOM 2298 N N . MET A 1 296 ? -1.679 -5.549 -50.000 1.00 45.75 296 MET A N 1
ATOM 2299 C CA . MET A 1 296 ? -2.495 -6.572 -49.304 1.00 45.75 296 MET A CA 1
ATOM 2300 C C . MET A 1 296 ? -2.919 -7.725 -50.242 1.00 45.75 296 MET A C 1
ATOM 2302 O O . MET A 1 296 ? -3.930 -8.383 -50.017 1.00 45.75 296 MET A O 1
ATOM 2306 N N . ALA A 1 297 ? -2.143 -8.004 -51.291 1.00 42.56 297 ALA A N 1
ATOM 2307 C CA . ALA A 1 297 ? -2.178 -9.286 -51.984 1.00 42.56 297 ALA A CA 1
ATOM 2308 C C . ALA A 1 297 ? -1.172 -10.212 -51.282 1.00 42.56 297 ALA A C 1
ATOM 2310 O O . ALA A 1 297 ? -0.021 -10.303 -51.692 1.00 42.56 297 ALA A O 1
ATOM 2311 N N . GLY A 1 298 ? -1.565 -10.835 -50.164 1.00 42.19 298 GLY A N 1
ATOM 2312 C CA . GLY A 1 298 ? -0.769 -11.956 -49.652 1.00 42.19 298 GLY A CA 1
ATOM 2313 C C . GLY A 1 298 ? -0.922 -12.380 -48.197 1.00 42.19 298 GLY A C 1
ATOM 2314 O O . GLY A 1 298 ? -0.604 -13.529 -47.911 1.00 42.19 298 GLY A O 1
ATOM 2315 N N . LYS A 1 299 ? -1.388 -11.554 -47.248 1.00 39.72 299 LYS A N 1
ATOM 2316 C CA . LYS A 1 299 ? -1.497 -12.013 -45.844 1.00 39.72 299 LYS A CA 1
ATOM 2317 C C . LYS A 1 299 ? -2.799 -11.566 -45.175 1.00 39.72 299 LYS A C 1
ATOM 2319 O O . LYS A 1 299 ? -3.160 -10.396 -45.198 1.00 39.72 299 LYS A O 1
ATOM 2324 N N . ARG A 1 300 ? -3.503 -12.577 -44.647 1.00 34.47 300 ARG A N 1
ATOM 2325 C CA . ARG A 1 300 ? -4.874 -12.605 -44.105 1.00 34.47 300 ARG A CA 1
ATOM 2326 C C . ARG A 1 300 ? -5.216 -11.437 -43.161 1.00 34.47 300 ARG A C 1
ATOM 2328 O O . ARG A 1 300 ? -4.344 -10.977 -42.425 1.00 34.47 300 ARG A O 1
ATOM 2335 N N . PRO A 1 301 ? -6.498 -11.028 -43.091 1.00 36.62 301 PRO A N 1
ATOM 2336 C CA . PRO A 1 301 ? -6.947 -10.035 -42.125 1.00 36.62 301 PRO A CA 1
ATOM 2337 C C . PRO A 1 301 ? -6.820 -10.585 -40.700 1.00 36.62 301 PRO A C 1
ATOM 2339 O O . PRO A 1 301 ? -7.386 -11.627 -40.366 1.00 36.62 301 PRO A O 1
ATOM 2342 N N . LEU A 1 302 ? -6.093 -9.863 -39.847 1.00 35.56 302 LEU A N 1
ATOM 2343 C CA . LEU A 1 302 ? -6.150 -10.048 -38.401 1.00 35.56 302 LEU A CA 1
ATOM 2344 C C . LEU A 1 302 ? -7.536 -9.592 -37.925 1.00 35.56 302 LEU A C 1
ATOM 2346 O O . LEU A 1 302 ? -7.820 -8.396 -37.885 1.00 35.56 302 LEU A O 1
ATOM 2350 N N . LYS A 1 303 ? -8.399 -10.555 -37.582 1.00 35.28 303 LYS A N 1
ATOM 2351 C CA . LYS A 1 303 ? -9.510 -10.321 -36.651 1.00 35.28 303 LYS A CA 1
ATOM 2352 C C . LYS A 1 303 ? -8.896 -9.913 -35.311 1.00 35.28 303 LYS A C 1
ATOM 2354 O O . LYS A 1 303 ? -8.100 -10.697 -34.816 1.00 35.28 303 LYS A O 1
ATOM 2359 N N . TYR A 1 304 ? -9.225 -8.720 -34.807 1.00 34.25 304 TYR A N 1
ATOM 2360 C CA . TYR A 1 304 ? -9.540 -8.350 -33.409 1.00 34.25 304 TYR A CA 1
ATOM 2361 C C . TYR A 1 304 ? -9.896 -6.857 -33.359 1.00 34.25 304 TYR A C 1
ATOM 2363 O O . TYR A 1 304 ? -9.028 -6.016 -33.691 1.00 34.25 304 TYR A O 1
#

pLDDT: mean 75.84, std 14.59, range [34.25, 92.94]

Radius of gyration: 38.3 Å; chains: 1; bounding box: 81×44×97 Å

Organism: NCBI:txid412755

Sequence (304 aa):
EALEKAEGNQAAAAEILKISPTALRGRIKTIRKFANKISTKKSNAVLIRLNKALKGRRAGKRERLLMLPKFTEETIQALEETEGSKVMAVERLKIILSGLDYRIKRIKEMALKLKTKESKAVLKRLNKALKGKMAGKRPLRMPRHTKETIEALEKAEGNKSEAAIILNISYMGIVEGIKTIQNRARELNTNESNATLGRLNEALKGQKAGKTVPIMPRKRKVTGRLPSGLPKYTKPTIEALEKSEGNQTAGAESLGISIPGLRYRIRRIEKAAEKFKNKETKTALAKLKKALKGKMAGKRPLKY

Secondary structure (DSSP, 8-state):
-HHHHTTT-HHHHHHHTTS-HHHHHHHHHHHHHHHHHH--HHHHHHHHHHHHHHHHHHHHHHHHTSSPPTTHHHHHHHHHHTTT-HHHHHHHHT--HHHHHHHHHHHHHHHHHH--HHHHHHHHHHHHHHHTTTTT-S-----TTHHHHHHHHHHTTT-HHHHHHHTT--HHHHHHHHHHHHHHHHHH-SHHHHHHHHHHHHHHHT--TT-------------SB-TTS-BTTHHHHHHHHHHTTT-HHHHHHHTT--HHHHHHHHHHHHHHHHHH--HHHHHHHHHHHHHHTTT-SSS-----

InterPro domains:
  IPR002197 DNA binding HTH domain, Fis-type [PF02954] (1-29)
  IPR002197 DNA binding HTH domain, Fis-type [PF02954] (238-268)
  IPR002197 DNA binding HTH domain, Fis-type [PR01590] (147-164)
  IPR002197 DNA binding HTH domain, Fis-type [PR01590] (252-272)